Protein AF-A0A315V5B8-F1 (afdb_monomer_lite)

InterPro domains:
  IPR016720 Phosphatidate cytidylyltransferase, eukaryota [PTHR13773] (21-231)

Organism: Gambusia affinis (NCBI:txid33528)

Secondary structure (DSSP, 8-state):
--------------------------------------------------PPPPP--S-HHHHHHHTTS-HHHHHHHHHHHHHHHHHHHHHHHHHTHHHHHHHHHHHHHHHHHHHHHHHHHHHTTTS--HHHHHHHHHHHHHHHHHHHHHHHHHHHHHHHTTSHHHHHHHHTHHHHHHHHHHHHHHHHHHTPPTTTHHHHHHHHHHHHHHHHHHHHHHHHHHHHHHHHT--

Foldseek 3Di:
DDDDDDDDDDDDDDDDDDDDDDYDDDDDDDDDDDDDDDDDDDDDDDDDPDDDDPPPPQPVVLVVVCVPDDPVVSVVVSVVVVVVVVVVVVVVQVVVPLVSVLVVLVVVLVVVLVVVVVVLCVVVVVDPLVCLVVLLVLVLCLVLLLLVLQVCCVVPVVVQCVDVVSVVCNVCVVVVSVVSVVVSVVVLVVSQDPPCNVVSVVSVVVSVVVSCVSSVVSSVVSVCVVVVSPD

pLDDT: mean 70.83, std 23.0, range [25.12, 94.75]

Sequence (231 aa):
MTELRHRGAKDGEPPLEQQPSEDKGSDSELKADKDGVSDNESKVDSGVPEVPVPPDDTPEVLNKALSGLSSRWKNWWVRGILTLAMISFFFFIIYLGPMVLMMIVLCVQIKCFHEIITIGYNVYHSYDLPWFRTLSWYFLLCVNYFFYGETVTDYFFTLVQREEPLRILSKYHRFISFALYLTGFCMFVLSLVKKHYRLQFYMFGWTHVTLLIVVTQSHLIIHNLFEGMIW

Radius of gyration: 34.78 Å; chains: 1; bounding box: 104×60×69 Å

Structure (mmCIF, N/CA/C/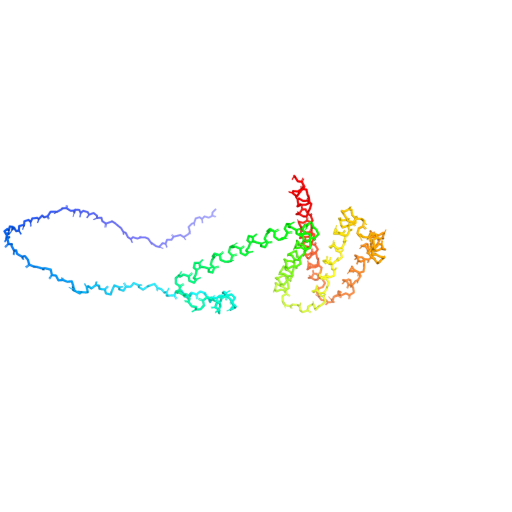O backbone):
data_AF-A0A315V5B8-F1
#
_entry.id   AF-A0A315V5B8-F1
#
loop_
_atom_site.group_PDB
_atom_site.id
_atom_site.type_symbol
_atom_site.label_atom_id
_atom_site.label_alt_id
_atom_site.label_comp_id
_atom_site.label_asym_id
_atom_site.label_entity_id
_atom_site.label_seq_id
_atom_site.pdbx_PDB_ins_code
_atom_site.Cartn_x
_atom_site.Cartn_y
_atom_site.Cartn_z
_atom_site.occupancy
_atom_site.B_iso_or_equiv
_atom_site.auth_seq_id
_atom_site.auth_comp_id
_atom_site.auth_asym_id
_atom_site.auth_atom_id
_atom_site.pdbx_PDB_model_num
ATOM 1 N N . MET A 1 1 ? -10.157 43.385 -44.656 1.00 37.25 1 MET A N 1
ATOM 2 C CA . MET A 1 1 ? -11.156 42.994 -45.672 1.00 37.25 1 MET A CA 1
ATOM 3 C C . MET A 1 1 ? -11.656 41.596 -45.346 1.00 37.25 1 MET A C 1
ATOM 5 O O . MET A 1 1 ? -10.827 40.815 -44.903 1.00 37.25 1 MET A O 1
ATOM 9 N N . THR A 1 2 ? -12.913 41.203 -45.546 1.00 36.97 2 THR A N 1
ATOM 10 C CA . THR A 1 2 ? -14.180 41.962 -45.624 1.00 36.97 2 THR A CA 1
ATOM 11 C C . THR A 1 2 ? -15.308 40.949 -45.381 1.00 36.97 2 THR A C 1
ATOM 13 O O . THR A 1 2 ? -15.332 39.933 -46.057 1.00 36.97 2 THR A O 1
ATOM 16 N N . GLU A 1 3 ? -16.168 41.239 -44.403 1.00 39.06 3 GLU A N 1
ATOM 17 C CA . GLU A 1 3 ? -17.614 40.951 -44.288 1.00 39.06 3 GLU A CA 1
ATOM 18 C C . GLU A 1 3 ? -18.331 39.798 -45.048 1.00 39.06 3 GLU A C 1
ATOM 20 O O . GLU A 1 3 ? -18.110 39.545 -46.226 1.00 39.06 3 GLU A O 1
ATOM 25 N N . LEU A 1 4 ? -19.365 39.268 -44.370 1.00 40.44 4 LEU A N 1
ATOM 26 C CA . LEU A 1 4 ? -20.551 38.554 -44.893 1.00 40.44 4 LEU A CA 1
ATOM 27 C C . LEU A 1 4 ? -20.404 37.196 -45.622 1.00 40.44 4 LEU A C 1
ATOM 29 O O . LEU A 1 4 ? -20.028 37.119 -46.788 1.00 40.44 4 LEU A O 1
ATOM 33 N N . ARG A 1 5 ? -21.062 36.169 -45.052 1.00 42.28 5 ARG A N 1
ATOM 34 C CA . ARG A 1 5 ? -22.399 35.755 -45.552 1.00 42.28 5 ARG A CA 1
ATOM 35 C C . ARG A 1 5 ? -23.206 34.971 -44.508 1.00 42.28 5 ARG A C 1
ATOM 37 O O . ARG A 1 5 ? -22.968 33.794 -44.266 1.00 42.28 5 ARG A O 1
ATOM 44 N N . HIS A 1 6 ? -24.239 35.609 -43.968 1.00 40.25 6 HIS A N 1
ATOM 45 C CA . HIS A 1 6 ? -25.245 35.012 -43.084 1.00 40.25 6 HIS A CA 1
ATOM 46 C C . HIS A 1 6 ? -26.628 35.233 -43.720 1.00 40.25 6 HIS A C 1
ATOM 48 O O . HIS A 1 6 ? -26.844 36.319 -44.258 1.00 40.25 6 HIS A O 1
ATOM 54 N N . ARG A 1 7 ? -27.545 34.247 -43.693 1.00 39.25 7 ARG A N 1
ATOM 55 C CA . ARG A 1 7 ? -29.018 34.442 -43.622 1.00 39.25 7 ARG A CA 1
ATOM 56 C C . ARG A 1 7 ? -29.810 33.131 -43.699 1.00 39.25 7 ARG A C 1
ATOM 58 O O . ARG A 1 7 ? -29.498 32.274 -44.517 1.00 39.25 7 ARG A O 1
ATOM 65 N N . GLY A 1 8 ? -30.917 33.101 -42.952 1.00 30.42 8 GLY A N 1
ATOM 66 C CA . GLY A 1 8 ? -32.081 32.235 -43.178 1.00 30.42 8 GLY A CA 1
ATOM 67 C C . GLY A 1 8 ? -32.443 31.349 -41.978 1.00 30.42 8 GLY A C 1
ATOM 68 O O . GLY A 1 8 ? -31.642 30.503 -41.611 1.00 30.42 8 GLY A O 1
ATOM 69 N N . ALA A 1 9 ? -33.612 31.473 -41.341 1.00 32.53 9 ALA A N 1
ATOM 70 C CA . ALA A 1 9 ? -34.567 32.592 -41.279 1.00 32.53 9 ALA A CA 1
ATOM 71 C C . ALA A 1 9 ? -35.375 32.491 -39.960 1.00 32.53 9 ALA A C 1
ATOM 73 O O . ALA A 1 9 ? -35.503 31.402 -39.407 1.00 32.53 9 ALA A O 1
ATOM 74 N N . LYS A 1 10 ? -35.935 33.607 -39.480 1.00 32.22 10 LYS A N 1
ATOM 75 C CA . LYS A 1 10 ? -37.029 33.656 -38.490 1.00 32.22 10 LYS A CA 1
ATOM 76 C C . LYS A 1 10 ? -38.257 34.257 -39.173 1.00 32.22 10 LYS A C 1
ATOM 78 O O . LYS A 1 10 ? -38.043 35.145 -39.984 1.00 32.22 10 LYS A O 1
ATOM 83 N N . ASP A 1 11 ? -39.449 33.823 -38.761 1.00 32.69 11 ASP A N 1
ATOM 84 C CA . ASP A 1 11 ? -40.755 34.522 -38.710 1.00 32.69 11 ASP A CA 1
ATOM 85 C C . ASP A 1 11 ? -41.725 33.556 -37.968 1.00 32.69 11 ASP A C 1
ATOM 87 O O . ASP A 1 11 ? -41.568 32.346 -38.123 1.00 32.69 11 ASP A O 1
ATOM 91 N N . GLY A 1 12 ? -42.692 33.937 -37.118 1.00 29.28 12 GLY A N 1
ATOM 92 C CA . GLY A 1 12 ? -43.101 35.241 -36.567 1.00 29.28 12 GLY A CA 1
ATOM 93 C C . GLY A 1 12 ? -44.070 35.067 -35.361 1.00 29.28 12 GLY A C 1
ATOM 94 O O . GLY A 1 12 ? -44.350 33.941 -34.960 1.00 29.28 12 GLY A O 1
ATOM 95 N N . GLU A 1 13 ? -44.570 36.168 -34.784 1.00 32.00 13 GLU A N 1
ATOM 96 C CA . GLU A 1 13 ? -45.437 36.277 -33.575 1.00 32.00 13 GLU A CA 1
ATOM 97 C C . GLU A 1 13 ? -46.277 37.587 -33.663 1.00 32.00 13 GLU A C 1
ATOM 99 O O . GLU A 1 13 ? -45.952 38.397 -34.540 1.00 32.00 13 GLU A O 1
ATOM 104 N N . PRO A 1 14 ? -47.245 37.918 -32.760 1.00 52.28 14 PRO A N 1
ATOM 105 C CA . PRO A 1 14 ? -47.913 37.144 -31.690 1.00 52.28 14 PRO A CA 1
ATOM 106 C C . PRO A 1 14 ? -49.450 37.002 -32.002 1.00 52.28 14 PRO A C 1
ATOM 108 O O . PRO A 1 14 ? -49.703 36.283 -32.967 1.00 52.28 14 PRO A O 1
ATOM 111 N N . PRO A 1 15 ? -50.491 37.688 -31.432 1.00 47.44 15 PRO A N 1
ATOM 112 C CA . PRO A 1 15 ? -50.800 38.146 -30.053 1.00 47.44 15 PRO A CA 1
ATOM 113 C C . PRO A 1 15 ? -52.265 37.965 -29.508 1.00 47.44 15 PRO A C 1
ATOM 115 O O . PRO A 1 15 ? -53.233 38.027 -30.253 1.00 47.44 15 PRO A O 1
ATOM 118 N N . LEU A 1 16 ? -52.378 37.958 -28.163 1.00 29.08 16 LEU A N 1
ATOM 119 C CA . LEU A 1 16 ? -53.399 38.603 -27.281 1.00 29.08 16 LEU A CA 1
ATOM 120 C C . LEU A 1 16 ? -54.901 38.174 -27.146 1.00 29.08 16 LEU A C 1
ATOM 122 O O . LEU A 1 16 ? -55.576 37.784 -28.086 1.00 29.08 16 LEU A O 1
ATOM 126 N N . GLU A 1 17 ? -55.385 38.441 -25.911 1.00 26.20 17 GLU A N 1
ATOM 127 C CA . GLU A 1 17 ? -56.746 38.805 -25.419 1.00 26.20 17 GLU A CA 1
ATOM 128 C C . GLU A 1 17 ? -57.777 37.808 -24.790 1.00 26.20 17 GLU A C 1
ATOM 130 O O . GLU A 1 17 ? -58.197 36.818 -25.373 1.00 26.20 17 GLU A O 1
ATOM 135 N N . GLN A 1 18 ? -58.229 38.219 -23.582 1.00 25.73 18 GLN A N 1
ATOM 136 C CA . GLN A 1 18 ? -59.558 38.129 -22.918 1.00 25.73 18 GLN A CA 1
ATOM 137 C C . GLN A 1 18 ? -60.178 36.810 -22.355 1.00 25.73 18 GLN A C 1
ATOM 139 O O . GLN A 1 18 ? -60.674 35.940 -23.061 1.00 25.73 18 GLN A O 1
ATOM 144 N N . GLN A 1 19 ? -60.305 36.787 -21.013 1.00 27.78 19 GLN A N 1
ATOM 145 C CA . GLN A 1 19 ? -61.499 36.356 -20.233 1.00 27.78 19 GLN A CA 1
ATOM 146 C C . GLN A 1 19 ? -62.561 37.503 -20.232 1.00 27.78 19 GLN A C 1
ATOM 148 O O . GLN A 1 19 ? -62.149 38.600 -20.625 1.00 27.78 19 GLN A O 1
ATOM 153 N N . PRO A 1 20 ? -63.838 37.379 -19.748 1.00 37.66 20 PRO A N 1
ATOM 154 C CA . PRO A 1 20 ? -64.384 36.441 -18.732 1.00 37.66 20 PRO A CA 1
ATOM 155 C C . PRO A 1 20 ? -65.862 35.965 -18.943 1.00 37.66 20 PRO A C 1
ATOM 157 O O . PRO A 1 20 ? -66.430 36.174 -20.008 1.00 37.66 20 PRO A O 1
ATOM 160 N N . SER A 1 21 ? -66.505 35.444 -17.869 1.00 28.39 21 SER A N 1
ATOM 161 C CA . SER A 1 21 ? -67.974 35.485 -17.562 1.00 28.39 21 SER A CA 1
ATOM 162 C C . SER A 1 21 ? -68.953 34.670 -18.460 1.00 28.39 21 SER A C 1
ATOM 164 O O . SER A 1 21 ? -68.641 34.404 -19.610 1.00 28.39 21 SER A O 1
ATOM 166 N N . GLU A 1 22 ? -70.147 34.204 -18.038 1.00 28.00 22 GLU A N 1
ATOM 167 C CA . GLU A 1 22 ? -70.843 34.149 -16.725 1.00 28.00 22 GLU A CA 1
ATOM 168 C C . GLU A 1 22 ? -72.021 33.117 -16.731 1.00 28.00 22 GLU A C 1
ATOM 170 O O . GLU A 1 22 ? -72.413 32.628 -17.786 1.00 28.00 22 GLU A O 1
ATOM 175 N N . ASP A 1 23 ? -72.631 32.907 -15.551 1.00 25.38 23 ASP A N 1
ATOM 176 C CA . ASP A 1 23 ? -74.094 32.815 -15.288 1.00 25.38 23 ASP A CA 1
ATOM 177 C C . ASP A 1 23 ? -74.878 31.503 -14.949 1.00 25.38 23 ASP A C 1
ATOM 179 O O . ASP A 1 23 ? -74.989 30.566 -15.731 1.00 25.38 23 ASP A O 1
ATOM 183 N N . LYS A 1 24 ? -75.549 31.593 -13.778 1.00 26.67 24 LYS A N 1
ATOM 184 C CA . LYS A 1 24 ? -76.870 31.086 -13.292 1.00 26.67 24 LYS A CA 1
ATOM 185 C C . LYS A 1 24 ? -77.331 29.603 -13.280 1.00 26.67 24 LYS A C 1
ATOM 187 O O . LYS A 1 24 ? -77.754 29.053 -14.289 1.00 26.67 24 LYS A O 1
ATOM 192 N N . GLY A 1 25 ? -77.614 29.150 -12.043 1.00 25.12 25 GLY A N 1
ATOM 193 C CA . GLY A 1 25 ? -78.969 28.746 -11.583 1.00 25.12 25 GLY A CA 1
ATOM 194 C C . GLY A 1 25 ? -79.344 27.246 -11.605 1.00 25.12 25 GLY A C 1
ATOM 195 O O . GLY A 1 25 ? -78.834 26.496 -12.425 1.00 25.12 25 GLY A O 1
ATOM 196 N N . SER A 1 26 ? -80.265 26.746 -10.760 1.00 27.48 26 SER A N 1
ATOM 197 C CA . SER A 1 26 ? -80.823 27.307 -9.507 1.00 27.48 26 SER A CA 1
ATOM 198 C C . SER A 1 26 ? -81.587 26.241 -8.682 1.00 27.48 26 SER A C 1
ATOM 200 O O . SER A 1 26 ? -82.334 25.462 -9.260 1.00 27.48 26 SER A O 1
ATOM 202 N N . ASP A 1 27 ? -81.446 26.302 -7.350 1.00 26.78 27 ASP A N 1
ATOM 203 C CA . ASP A 1 27 ? -82.421 25.959 -6.283 1.00 26.78 27 ASP A CA 1
ATOM 204 C C . ASP A 1 27 ? -83.009 24.534 -6.033 1.00 26.78 27 ASP A C 1
ATOM 206 O O . ASP A 1 27 ? -83.075 23.653 -6.882 1.00 26.78 27 ASP A O 1
ATOM 210 N N . SER A 1 28 ? -83.498 24.394 -4.785 1.00 27.39 28 SER A N 1
ATOM 211 C CA . SER A 1 28 ? -84.503 23.456 -4.227 1.00 27.39 28 SER A CA 1
ATOM 212 C C . SER A 1 28 ? -84.193 21.968 -3.924 1.00 27.39 28 SER A C 1
ATOM 214 O O . SER A 1 28 ? -84.590 21.050 -4.628 1.00 27.39 28 SER A O 1
ATOM 216 N N . GLU A 1 29 ? -83.687 21.773 -2.696 1.00 26.89 29 GLU A N 1
ATOM 217 C CA . GLU A 1 29 ? -84.399 21.111 -1.570 1.00 26.89 29 GLU A CA 1
ATOM 218 C C . GLU A 1 29 ? -84.635 19.574 -1.449 1.00 26.89 29 GLU A C 1
ATOM 220 O O . GLU A 1 29 ? -85.387 18.946 -2.182 1.00 26.89 29 GLU A O 1
ATOM 225 N N . LEU A 1 30 ? -84.191 19.080 -0.275 1.00 26.12 30 LEU A N 1
ATOM 226 C CA . LEU A 1 30 ? -84.856 18.135 0.655 1.00 26.12 30 LEU A CA 1
ATOM 227 C C . LEU A 1 30 ? -84.931 16.605 0.378 1.00 26.12 30 LEU A C 1
ATOM 229 O O . LEU A 1 30 ? -85.864 16.109 -0.243 1.00 26.12 30 LEU A O 1
ATOM 233 N N . LYS A 1 31 ? -84.124 15.889 1.192 1.00 27.61 31 LYS A N 1
ATOM 234 C CA . LYS A 1 31 ? -84.478 14.806 2.162 1.00 27.61 31 LYS A CA 1
ATOM 235 C C . LYS A 1 31 ? -84.052 13.341 1.915 1.00 27.61 31 LYS A C 1
ATOM 237 O O . LYS A 1 31 ? -84.262 12.772 0.857 1.00 27.61 31 LYS A O 1
ATOM 242 N N . ALA A 1 32 ? -83.693 12.749 3.068 1.00 26.44 32 ALA A N 1
ATOM 243 C CA . ALA A 1 32 ? -83.712 11.337 3.488 1.00 26.44 32 ALA A CA 1
ATOM 244 C C . ALA A 1 32 ? -82.520 10.420 3.125 1.00 26.44 32 ALA A C 1
ATOM 246 O O . ALA A 1 32 ? -82.235 10.192 1.959 1.00 26.44 32 ALA A O 1
ATOM 247 N N . ASP A 1 33 ? -81.895 9.883 4.191 1.00 27.81 33 ASP A N 1
ATOM 248 C CA . ASP A 1 33 ? -81.381 8.510 4.405 1.00 27.81 33 ASP A CA 1
ATOM 249 C C . ASP A 1 33 ? -81.124 7.598 3.177 1.00 27.81 33 ASP A C 1
ATOM 251 O O . ASP A 1 33 ? -81.999 7.410 2.338 1.00 27.81 33 ASP A O 1
ATOM 255 N N . LYS A 1 34 ? -80.024 6.828 3.101 1.00 29.53 34 LYS A N 1
ATOM 256 C CA . LYS A 1 34 ? -79.438 6.002 4.183 1.00 29.53 34 LYS A CA 1
ATOM 257 C C . LYS A 1 34 ? -78.039 5.449 3.829 1.00 29.53 34 LYS A C 1
ATOM 259 O O . LYS A 1 34 ? -77.616 5.545 2.683 1.00 29.53 34 LYS A O 1
ATOM 264 N N . ASP A 1 35 ? -77.356 4.821 4.790 1.00 29.94 35 ASP A N 1
ATOM 265 C CA . ASP A 1 35 ? -76.007 4.240 4.653 1.00 29.94 35 ASP A CA 1
ATOM 266 C C . ASP A 1 35 ? -75.855 3.111 3.608 1.00 29.94 35 ASP A C 1
ATOM 268 O O . ASP A 1 35 ? -76.708 2.228 3.491 1.00 29.94 35 ASP A O 1
ATOM 272 N N . GLY A 1 36 ? -74.686 3.061 2.953 1.00 27.92 36 GLY A N 1
ATOM 273 C CA . GLY A 1 36 ? -74.207 1.923 2.153 1.00 27.92 36 GLY A CA 1
ATOM 274 C C . GLY A 1 36 ? -72.881 2.223 1.434 1.00 27.92 36 GLY A C 1
ATOM 275 O O . GLY A 1 36 ? -72.780 3.231 0.745 1.00 27.92 36 GLY A O 1
ATOM 276 N N . VAL A 1 37 ? -71.854 1.373 1.591 1.00 40.25 37 VAL A N 1
ATOM 277 C CA . VAL A 1 37 ? -70.504 1.578 1.009 1.00 40.25 37 VAL A CA 1
ATOM 278 C C . VAL A 1 37 ? -70.209 0.556 -0.097 1.00 40.25 37 VAL A C 1
ATOM 280 O O . VAL A 1 37 ? -70.039 -0.625 0.196 1.00 40.25 37 VAL A O 1
ATOM 283 N N . SER A 1 38 ? -70.141 1.029 -1.345 1.00 29.52 38 SER A N 1
ATOM 284 C CA . SER A 1 38 ? -69.682 0.382 -2.603 1.00 29.52 38 SER A CA 1
ATOM 285 C C . SER A 1 38 ? -69.860 1.425 -3.732 1.00 29.52 38 SER A C 1
ATOM 287 O O . SER A 1 38 ? -70.745 2.267 -3.601 1.00 29.52 38 SER A O 1
ATOM 289 N N . ASP A 1 39 ? -69.126 1.495 -4.847 1.00 30.67 39 ASP A N 1
ATOM 290 C CA . ASP A 1 39 ? -67.940 0.783 -5.361 1.00 30.67 39 ASP A CA 1
ATOM 291 C C . ASP A 1 39 ? -67.246 1.678 -6.420 1.00 30.67 39 ASP A C 1
ATOM 293 O O . ASP A 1 39 ? -67.927 2.467 -7.073 1.00 30.67 39 ASP A O 1
ATOM 297 N N . ASN A 1 40 ? -65.946 1.458 -6.689 1.00 30.09 40 ASN A N 1
ATOM 298 C CA . ASN A 1 40 ? -65.174 2.059 -7.806 1.00 30.09 40 ASN A CA 1
ATOM 299 C C . ASN A 1 40 ? -65.129 3.618 -7.805 1.00 30.09 40 ASN A C 1
ATOM 301 O O . ASN A 1 40 ? -65.643 4.257 -6.896 1.00 30.09 40 ASN A O 1
ATOM 305 N N . GLU A 1 41 ? -64.456 4.346 -8.705 1.00 30.31 41 GLU A N 1
ATOM 306 C CA . GLU A 1 41 ? -63.519 4.041 -9.810 1.00 30.31 41 GLU A CA 1
ATOM 307 C C . GLU A 1 41 ? -62.137 4.700 -9.486 1.00 30.31 41 GLU A C 1
ATOM 309 O O . GLU A 1 41 ? -61.926 5.147 -8.364 1.00 30.31 41 GLU A O 1
ATOM 314 N N . SER A 1 42 ? -61.097 4.813 -10.324 1.00 29.62 42 SER A N 1
ATOM 315 C CA . SER A 1 42 ? -60.882 4.500 -11.744 1.00 29.62 42 SER A CA 1
ATOM 316 C C . SER A 1 42 ? -59.404 4.152 -11.999 1.00 29.62 42 SER A C 1
ATOM 318 O O . SER A 1 42 ? -58.502 4.572 -11.271 1.00 29.62 42 SER A O 1
ATOM 320 N N . LYS A 1 43 ? -59.135 3.385 -13.062 1.00 41.31 43 LYS A N 1
ATOM 321 C CA . LYS A 1 43 ? -57.776 3.056 -13.517 1.00 41.31 43 LYS A CA 1
ATOM 322 C C . LYS A 1 43 ? -57.225 4.201 -14.376 1.00 41.31 43 LYS A C 1
ATOM 324 O O . LYS A 1 43 ? -57.411 4.193 -15.591 1.00 41.31 43 LYS A O 1
ATOM 329 N N . VAL A 1 44 ? -56.543 5.167 -13.761 1.00 34.19 44 VAL A N 1
ATOM 330 C CA . VAL A 1 44 ? -55.835 6.229 -14.496 1.00 34.19 44 VAL A CA 1
ATOM 331 C C . VAL A 1 44 ? -54.508 5.689 -15.030 1.00 34.19 44 VAL A C 1
ATOM 333 O O . VAL A 1 44 ? -53.646 5.262 -14.264 1.00 34.19 44 VAL A O 1
ATOM 336 N N . ASP A 1 45 ? -54.363 5.694 -16.354 1.00 38.28 45 ASP A N 1
ATOM 337 C CA . ASP A 1 45 ? -53.113 5.364 -17.038 1.00 38.28 45 ASP A CA 1
ATOM 338 C C . ASP A 1 45 ? -52.080 6.491 -16.863 1.00 38.28 45 ASP A C 1
ATOM 340 O O . ASP A 1 45 ? -52.420 7.674 -16.805 1.00 38.28 45 ASP A O 1
ATOM 344 N N . SER A 1 46 ? -50.806 6.129 -16.745 1.00 37.19 46 SER A N 1
ATOM 345 C CA . SER A 1 46 ? -49.681 7.057 -16.592 1.00 37.19 46 SER A CA 1
ATOM 346 C C . SER A 1 46 ? -48.391 6.334 -16.963 1.00 37.19 46 SER A C 1
ATOM 348 O O . SER A 1 46 ? -47.691 5.792 -16.108 1.00 37.19 46 SER A O 1
ATOM 350 N N . GLY A 1 47 ? -48.102 6.309 -18.266 1.00 38.62 47 GLY A N 1
ATOM 351 C CA . GLY A 1 47 ? -46.964 5.609 -18.859 1.00 38.62 47 GLY A CA 1
ATOM 352 C C . GLY A 1 47 ? -45.601 6.161 -18.435 1.00 38.62 47 GLY A C 1
ATOM 353 O O . GLY A 1 47 ? -44.968 6.911 -19.174 1.00 38.62 47 GLY A O 1
ATOM 354 N N . VAL A 1 48 ? -45.124 5.735 -17.267 1.00 40.28 48 VAL A N 1
ATOM 355 C CA . VAL A 1 48 ? -43.718 5.817 -16.859 1.00 40.28 48 VAL A CA 1
ATOM 356 C C . VAL A 1 48 ? -43.082 4.449 -17.127 1.00 40.28 48 VAL A C 1
ATOM 358 O O . VAL A 1 48 ? -43.621 3.450 -16.650 1.00 40.28 48 VAL A O 1
ATOM 361 N N . PRO A 1 49 ? -41.960 4.355 -17.867 1.00 38.09 49 PRO A N 1
ATOM 362 C CA . PRO A 1 49 ? -41.262 3.086 -18.051 1.00 38.09 49 PRO A CA 1
ATOM 363 C C . PRO A 1 49 ? -40.874 2.474 -16.702 1.00 38.09 49 PRO A C 1
ATOM 365 O O . PRO A 1 49 ? -40.229 3.132 -15.883 1.00 38.09 49 PRO A O 1
ATOM 3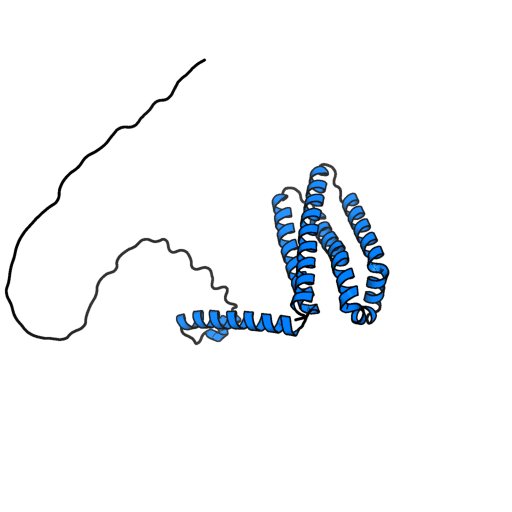68 N N . GLU A 1 50 ? -41.259 1.218 -16.478 1.00 40.06 50 GLU A N 1
ATOM 369 C CA . GLU A 1 50 ? -40.940 0.486 -15.253 1.00 40.06 50 GLU A CA 1
ATOM 370 C C . GLU A 1 50 ? -39.427 0.239 -15.190 1.00 40.06 50 GLU A C 1
ATOM 372 O O . GLU A 1 50 ? -38.898 -0.686 -15.807 1.00 40.06 50 GLU A O 1
ATOM 377 N N . VAL A 1 51 ? -38.712 1.115 -14.477 1.00 40.22 51 VAL A N 1
ATOM 378 C CA . VAL A 1 51 ? -37.284 0.945 -14.191 1.00 40.22 51 VAL A CA 1
ATOM 379 C C . VAL A 1 51 ? -37.137 -0.339 -13.374 1.00 40.22 51 VAL A C 1
ATOM 381 O O . VAL A 1 51 ? -37.682 -0.388 -12.267 1.00 40.22 51 VAL A O 1
ATOM 384 N N . PRO A 1 52 ? -36.417 -1.366 -13.867 1.00 41.22 52 PRO A N 1
ATOM 385 C CA . PRO A 1 52 ? -36.284 -2.618 -13.140 1.00 41.22 52 PRO A CA 1
ATOM 386 C C . PRO A 1 52 ? -35.687 -2.362 -11.760 1.00 41.22 52 PRO A C 1
ATOM 388 O O . PRO A 1 52 ? -34.601 -1.787 -11.640 1.00 41.22 52 PRO A O 1
ATOM 391 N N . VAL A 1 53 ? -36.401 -2.786 -10.716 1.00 48.94 53 VAL A N 1
ATOM 392 C CA . VAL A 1 53 ? -35.871 -2.769 -9.351 1.00 48.94 53 VAL A CA 1
ATOM 393 C C . VAL A 1 53 ? -34.584 -3.604 -9.364 1.00 48.94 53 VAL A C 1
ATOM 395 O O . VAL A 1 53 ? -34.634 -4.750 -9.824 1.00 48.94 53 VAL A O 1
ATOM 398 N N . PRO A 1 54 ? -33.430 -3.062 -8.925 1.00 46.59 54 PRO A N 1
ATOM 399 C CA . PRO A 1 54 ? -32.186 -3.821 -8.927 1.00 46.59 54 PRO A CA 1
ATOM 400 C C . PRO A 1 54 ? -32.352 -5.091 -8.078 1.00 46.59 54 PRO A C 1
ATOM 402 O O . PRO A 1 54 ? -33.097 -5.058 -7.091 1.00 46.59 54 PRO A O 1
ATOM 405 N N . PRO A 1 55 ? -31.704 -6.209 -8.456 1.00 48.28 55 PRO A N 1
ATOM 406 C CA . PRO A 1 55 ? -31.865 -7.476 -7.755 1.00 48.28 55 PRO A CA 1
ATOM 407 C C . PRO A 1 55 ? -31.555 -7.327 -6.261 1.00 48.28 55 PRO A C 1
ATOM 409 O O . PRO A 1 55 ? -30.665 -6.575 -5.864 1.00 48.28 55 PRO A O 1
ATOM 412 N N . ASP A 1 56 ? -32.330 -8.031 -5.433 1.00 48.78 56 ASP A N 1
ATOM 413 C CA . ASP A 1 56 ? -32.257 -7.975 -3.970 1.00 48.78 56 ASP A CA 1
ATOM 414 C C . ASP A 1 56 ? -30.990 -8.700 -3.473 1.00 48.78 56 ASP A C 1
ATOM 416 O O . ASP A 1 56 ? -31.070 -9.811 -2.956 1.00 48.78 56 ASP A O 1
ATOM 420 N N . ASP A 1 57 ? -29.821 -8.057 -3.622 1.00 57.09 57 ASP A N 1
ATOM 421 C CA . ASP A 1 57 ? -28.493 -8.480 -3.128 1.00 57.09 57 ASP A CA 1
ATOM 422 C C . ASP A 1 57 ? -28.405 -8.518 -1.578 1.00 57.09 57 ASP A C 1
ATOM 424 O O . ASP A 1 57 ? -27.340 -8.376 -0.967 1.00 57.09 57 ASP A O 1
ATOM 428 N N . THR A 1 58 ? -29.532 -8.725 -0.890 1.00 58.91 58 THR A N 1
ATOM 429 C CA . THR A 1 58 ? -29.528 -9.095 0.522 1.00 58.91 58 THR A CA 1
ATOM 430 C C . THR A 1 58 ? -29.024 -10.535 0.670 1.00 58.91 58 THR A C 1
ATOM 432 O O . THR A 1 58 ? -29.532 -11.448 0.014 1.00 58.91 58 THR A O 1
ATOM 435 N N . PRO A 1 59 ? -28.029 -10.790 1.541 1.00 64.12 59 PRO A N 1
ATOM 436 C CA . PRO A 1 59 ? -27.387 -12.098 1.618 1.00 64.12 59 PRO A CA 1
ATOM 437 C C . PRO A 1 59 ? -28.411 -13.188 1.960 1.00 64.12 59 PRO A C 1
ATOM 439 O O . PRO A 1 59 ? -29.178 -13.047 2.914 1.00 64.12 59 PRO A O 1
ATOM 442 N N . GLU A 1 60 ? -28.422 -14.288 1.200 1.00 62.28 60 GLU A N 1
ATOM 443 C CA . GLU A 1 60 ? -29.492 -15.304 1.226 1.00 62.28 60 GLU A CA 1
ATOM 444 C C . GLU A 1 60 ? -29.786 -15.876 2.622 1.00 62.28 60 GLU A C 1
ATOM 446 O O . GLU A 1 60 ? -30.928 -16.203 2.946 1.00 62.28 60 GLU A O 1
ATOM 451 N N . VAL A 1 61 ? -28.769 -15.948 3.486 1.00 60.28 61 VAL A N 1
ATOM 452 C CA . VAL A 1 61 ? -28.899 -16.345 4.898 1.00 60.28 61 VAL A CA 1
ATOM 453 C C . VAL A 1 61 ? -29.876 -15.456 5.680 1.00 60.28 61 VAL A 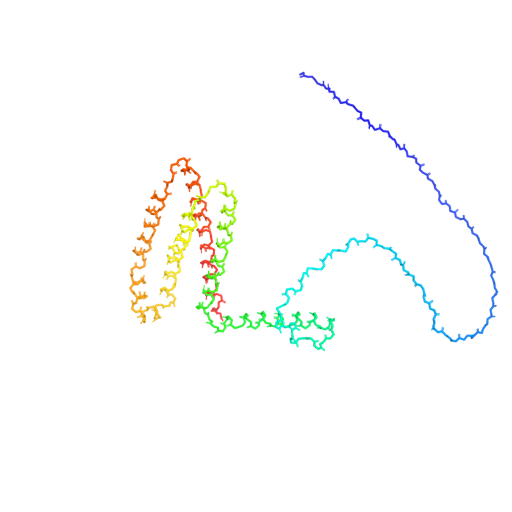C 1
ATOM 455 O O . VAL A 1 61 ? -30.637 -15.957 6.507 1.00 60.28 61 VAL A O 1
ATOM 458 N N . LEU A 1 62 ? -29.910 -14.157 5.376 1.00 60.84 62 LEU A N 1
ATOM 459 C CA . LEU A 1 62 ? -30.808 -13.173 5.974 1.00 60.84 62 LEU A CA 1
ATOM 460 C C . LEU A 1 62 ? -32.229 -13.322 5.411 1.00 60.84 62 LEU A C 1
ATOM 462 O O . LEU A 1 62 ? -33.200 -13.308 6.166 1.00 60.84 62 LEU A O 1
ATOM 466 N N . ASN A 1 63 ? -32.347 -13.561 4.100 1.00 63.75 63 ASN A N 1
ATOM 467 C CA . ASN A 1 63 ? -33.617 -13.867 3.435 1.00 63.75 63 ASN A CA 1
ATOM 468 C C . ASN A 1 63 ? -34.280 -15.130 4.002 1.00 63.75 63 ASN A C 1
ATOM 470 O O . ASN A 1 63 ? -35.474 -15.129 4.304 1.00 63.75 63 ASN A O 1
ATOM 474 N N . LYS A 1 64 ? -33.496 -16.191 4.214 1.00 64.50 64 LYS A N 1
ATOM 475 C CA . LYS A 1 64 ? -33.966 -17.453 4.796 1.00 64.50 64 LYS A CA 1
ATOM 476 C C . LYS A 1 64 ? -34.430 -17.279 6.246 1.00 64.50 64 LYS A C 1
ATOM 478 O O . LYS A 1 64 ? -35.465 -17.835 6.610 1.00 64.50 64 LYS A O 1
ATOM 483 N N . ALA A 1 65 ? -33.725 -16.468 7.040 1.00 63.16 65 ALA A N 1
ATOM 484 C CA . ALA A 1 65 ? -34.088 -16.161 8.425 1.00 63.16 65 ALA A CA 1
ATOM 485 C C . ALA A 1 65 ? -35.338 -15.264 8.565 1.00 63.16 65 ALA A C 1
ATOM 487 O O . ALA A 1 65 ? -36.108 -15.443 9.505 1.00 63.16 65 ALA A O 1
ATOM 488 N N . LEU A 1 66 ? -35.569 -14.320 7.642 1.00 61.06 66 LEU A N 1
ATOM 489 C CA . LEU A 1 66 ? -36.714 -13.390 7.682 1.00 61.06 66 LEU A CA 1
ATOM 490 C C . LEU A 1 66 ? -37.956 -13.875 6.907 1.00 61.06 66 LEU A C 1
ATOM 492 O O . LEU A 1 66 ? -38.960 -13.165 6.870 1.00 61.06 66 LEU A O 1
ATOM 496 N N . SER A 1 67 ? -37.921 -15.073 6.320 1.00 61.41 67 SER A N 1
ATOM 497 C CA . SER A 1 67 ? -38.977 -15.623 5.445 1.00 61.41 67 SER A CA 1
ATOM 498 C C . SER A 1 67 ? -40.382 -15.734 6.068 1.00 61.41 67 SER A C 1
ATOM 500 O O . SER A 1 67 ? -41.358 -15.867 5.335 1.00 61.41 67 SER A O 1
ATOM 502 N N . GLY A 1 68 ? -40.507 -15.636 7.397 1.00 64.25 68 GLY A N 1
ATOM 503 C CA . GLY A 1 68 ? -41.789 -15.593 8.111 1.00 64.25 68 GLY A CA 1
ATOM 504 C C . GLY A 1 68 ? -42.394 -14.195 8.326 1.00 64.25 68 GLY A C 1
ATOM 505 O O . GLY A 1 68 ? -43.482 -14.105 8.890 1.00 64.25 68 GLY A O 1
ATOM 506 N N . LEU A 1 69 ? -41.723 -13.103 7.931 1.00 61.34 69 LEU A N 1
ATOM 507 C CA . LEU A 1 69 ? -42.225 -11.731 8.111 1.00 61.34 69 LEU A CA 1
ATOM 508 C C . LEU A 1 69 ? -42.797 -11.131 6.818 1.00 61.34 69 LEU A C 1
ATOM 510 O O . LEU A 1 69 ? -42.307 -11.363 5.715 1.00 61.34 69 LEU A O 1
ATOM 514 N N . SER A 1 70 ? -43.807 -10.268 6.977 1.00 66.62 70 SER A N 1
ATOM 515 C CA . SER A 1 70 ? -44.389 -9.472 5.888 1.00 66.62 70 SER A CA 1
ATOM 516 C C . SER A 1 70 ? -43.325 -8.668 5.131 1.00 66.62 70 SER A C 1
ATOM 518 O O . SER A 1 70 ? -42.490 -8.008 5.749 1.00 66.62 70 SER A O 1
ATOM 520 N N . SER A 1 71 ? -43.408 -8.649 3.796 1.00 64.31 71 SER A N 1
ATOM 521 C CA . SER A 1 71 ? -42.466 -7.969 2.885 1.00 64.31 71 SER A CA 1
ATOM 522 C C . SER A 1 71 ? -42.118 -6.522 3.294 1.00 64.31 71 SER A C 1
ATOM 524 O O . SER A 1 71 ? -40.953 -6.124 3.269 1.00 64.31 71 SER A O 1
ATOM 526 N N . ARG A 1 72 ? -43.092 -5.737 3.783 1.00 69.00 72 ARG A N 1
ATOM 527 C CA . ARG A 1 72 ? -42.832 -4.357 4.245 1.00 69.00 72 ARG A CA 1
ATOM 528 C C . ARG A 1 72 ? -42.008 -4.296 5.540 1.00 69.00 72 ARG A C 1
ATOM 530 O O . ARG A 1 72 ? -41.174 -3.406 5.682 1.00 69.00 72 ARG A O 1
ATOM 537 N N . TRP A 1 73 ? -42.193 -5.254 6.448 1.00 74.75 73 TRP A N 1
ATOM 538 C CA . TRP A 1 73 ? -41.364 -5.400 7.651 1.00 74.75 73 TRP A CA 1
ATOM 539 C C . TRP A 1 73 ? -39.992 -6.000 7.335 1.00 74.75 73 TRP A C 1
ATOM 541 O O . TRP A 1 73 ? -39.006 -5.570 7.929 1.00 74.75 73 TRP A O 1
ATOM 551 N N . LYS A 1 74 ? -39.908 -6.925 6.365 1.00 76.50 74 LYS A N 1
ATOM 552 C CA . LYS A 1 74 ? -38.649 -7.515 5.881 1.00 76.50 74 LYS A CA 1
ATOM 553 C C . LYS A 1 74 ? -37.645 -6.418 5.517 1.00 76.50 74 LYS A C 1
ATOM 555 O O . LYS A 1 74 ? -36.553 -6.400 6.070 1.00 76.50 74 LYS A O 1
ATOM 560 N N . ASN A 1 75 ? -38.030 -5.454 4.678 1.00 81.88 75 ASN A N 1
ATOM 561 C CA . ASN A 1 75 ? -37.121 -4.389 4.231 1.00 81.88 75 ASN A CA 1
ATOM 562 C C . ASN A 1 75 ? -36.704 -3.431 5.362 1.00 81.88 75 ASN A C 1
ATOM 564 O O . ASN A 1 75 ? -35.559 -2.976 5.395 1.00 81.88 75 ASN A O 1
ATOM 568 N N . TRP A 1 76 ? -37.602 -3.139 6.311 1.00 85.62 76 TRP A N 1
ATOM 569 C CA . TRP A 1 76 ? -37.266 -2.323 7.484 1.00 85.62 76 TRP A CA 1
ATOM 570 C C . TRP A 1 76 ? -36.289 -3.054 8.413 1.00 85.62 76 TRP A C 1
ATOM 572 O O . TRP A 1 76 ? -35.309 -2.464 8.868 1.00 85.62 76 TRP A O 1
ATOM 582 N N . TRP A 1 77 ? -36.495 -4.357 8.633 1.00 85.69 77 TRP A N 1
ATOM 583 C CA . TRP A 1 77 ? -35.629 -5.156 9.495 1.00 85.69 77 TRP A CA 1
ATOM 584 C C . TRP A 1 77 ? -34.282 -5.484 8.838 1.00 85.69 77 TRP A C 1
ATOM 586 O O . TRP A 1 77 ? -33.260 -5.387 9.504 1.00 85.69 77 TRP A O 1
ATOM 596 N N . VAL A 1 78 ? -34.235 -5.729 7.522 1.00 86.75 78 VAL A N 1
ATOM 597 C CA . VAL A 1 78 ? -32.988 -5.770 6.731 1.00 86.75 78 VAL A CA 1
ATOM 598 C C . VAL A 1 78 ? -32.186 -4.480 6.921 1.00 86.75 78 VAL A C 1
ATOM 600 O O . VAL A 1 78 ? -30.991 -4.533 7.201 1.00 86.75 78 VAL A O 1
ATOM 603 N N . ARG A 1 79 ? -32.832 -3.309 6.827 1.00 88.06 79 ARG A N 1
ATOM 604 C CA . ARG A 1 79 ? -32.153 -2.027 7.057 1.00 88.06 79 ARG A CA 1
ATOM 605 C C . ARG A 1 79 ? -31.636 -1.914 8.496 1.00 88.06 79 ARG A C 1
ATOM 607 O O . ARG A 1 79 ? -30.493 -1.513 8.677 1.00 88.06 79 ARG A O 1
ATOM 614 N N . GLY A 1 80 ? -32.440 -2.296 9.490 1.00 91.38 80 GLY A N 1
ATOM 615 C CA . GLY A 1 80 ? -32.066 -2.245 10.908 1.00 91.38 80 GLY A CA 1
ATOM 616 C C . GLY A 1 80 ? -30.937 -3.206 11.300 1.00 91.38 80 GLY A C 1
ATOM 617 O O . GLY A 1 80 ? -30.030 -2.814 12.030 1.00 91.38 80 GLY A O 1
ATOM 618 N N . ILE A 1 81 ? -30.946 -4.445 10.801 1.00 90.19 81 ILE A N 1
ATOM 619 C CA . ILE A 1 81 ? -29.898 -5.428 11.108 1.00 90.19 81 ILE A CA 1
ATOM 620 C C . ILE A 1 81 ? -28.588 -5.101 10.381 1.00 90.19 81 ILE A C 1
ATOM 622 O O . ILE A 1 81 ? -27.523 -5.299 10.957 1.00 90.19 81 ILE A O 1
ATOM 626 N N . LEU A 1 82 ? -28.638 -4.528 9.169 1.00 90.25 82 LEU A N 1
ATOM 627 C CA . LEU A 1 82 ? -27.438 -4.069 8.461 1.00 90.25 82 LEU A CA 1
ATOM 628 C C . LEU A 1 82 ? -26.813 -2.827 9.115 1.00 90.25 82 LEU A C 1
ATOM 630 O O . LEU A 1 82 ? -25.595 -2.797 9.284 1.00 90.25 82 LEU A O 1
ATOM 634 N N . THR A 1 83 ? -27.598 -1.831 9.546 1.00 91.50 83 THR A N 1
ATOM 635 C CA . THR A 1 83 ? -27.035 -0.680 10.279 1.00 91.50 83 THR A CA 1
ATOM 636 C C . THR A 1 83 ? -26.481 -1.095 11.641 1.00 91.50 83 THR A C 1
ATOM 638 O O . THR A 1 83 ? -25.383 -0.670 11.999 1.00 91.50 83 THR A O 1
ATOM 641 N N . LEU A 1 84 ? -27.170 -1.985 12.367 1.00 93.06 84 LEU A N 1
ATOM 642 C CA . LEU A 1 84 ? -26.662 -2.564 13.613 1.00 93.06 84 LEU A CA 1
ATOM 643 C C . LEU A 1 84 ? -25.371 -3.368 13.386 1.00 93.06 84 LEU A C 1
ATOM 645 O O . LEU A 1 84 ? -24.439 -3.245 14.178 1.00 93.06 84 LEU A O 1
ATOM 649 N N . ALA A 1 85 ? -25.278 -4.137 12.297 1.00 93.31 85 ALA A N 1
ATOM 650 C CA . ALA A 1 85 ? -24.071 -4.878 11.939 1.00 93.31 85 ALA A CA 1
ATOM 651 C C . ALA A 1 85 ? -22.894 -3.947 11.610 1.00 93.31 85 ALA A C 1
ATOM 653 O O . ALA A 1 85 ? -21.792 -4.186 12.097 1.00 93.31 85 ALA A O 1
ATOM 654 N N . MET A 1 86 ? -23.108 -2.857 10.860 1.00 91.56 86 MET A N 1
ATOM 655 C CA . MET A 1 86 ? -22.054 -1.865 10.592 1.00 91.56 86 MET A CA 1
ATOM 656 C C . MET A 1 86 ? -21.571 -1.169 11.873 1.00 91.56 86 MET A C 1
ATOM 658 O O . MET A 1 86 ? -20.368 -0.996 12.057 1.00 91.56 86 MET A O 1
ATOM 662 N N . ILE A 1 87 ? -22.486 -0.822 12.784 1.00 93.19 87 ILE A N 1
ATOM 663 C CA . ILE A 1 87 ? -22.155 -0.220 14.086 1.00 93.19 87 ILE A CA 1
ATOM 664 C C . ILE A 1 87 ? -21.395 -1.217 14.977 1.00 93.19 87 ILE A C 1
ATOM 666 O O . ILE A 1 87 ? -20.367 -0.873 15.558 1.00 93.19 87 ILE A O 1
ATOM 670 N N . SER A 1 88 ? -21.851 -2.470 15.047 1.00 92.38 88 SER A N 1
ATOM 671 C CA . SER A 1 88 ? -21.179 -3.537 15.799 1.00 92.38 88 SER A CA 1
ATOM 672 C C . SER A 1 88 ? -19.779 -3.830 15.248 1.00 92.38 88 SER A C 1
ATOM 674 O O . SER A 1 88 ? -18.833 -3.951 16.023 1.00 92.38 88 SER A O 1
ATOM 676 N N . PHE A 1 89 ? -19.624 -3.861 13.921 1.00 90.88 89 PHE A N 1
ATOM 677 C CA . PHE A 1 89 ? -18.340 -4.033 13.241 1.00 90.88 89 PHE A CA 1
ATOM 678 C C . PHE A 1 89 ? -17.372 -2.877 13.528 1.00 90.88 89 PHE A C 1
ATOM 680 O O . PHE A 1 89 ? -16.202 -3.123 13.805 1.00 90.88 89 PHE A O 1
ATOM 687 N N . PHE A 1 90 ? -17.852 -1.629 13.549 1.00 88.69 90 PHE A N 1
ATOM 688 C CA . PHE A 1 90 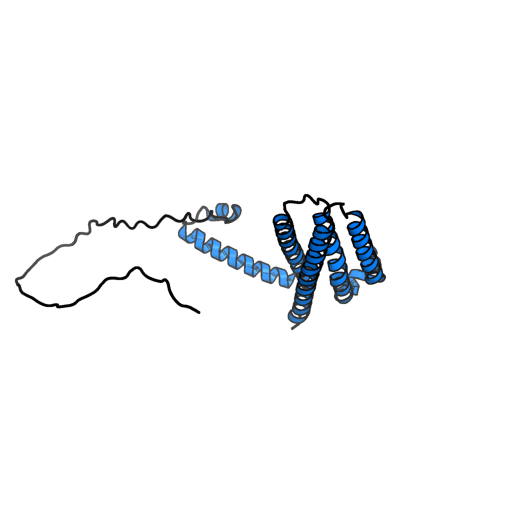? -17.045 -0.462 13.919 1.00 88.69 90 PHE A CA 1
ATOM 689 C C . PHE A 1 90 ? -16.507 -0.556 15.358 1.00 88.69 90 PHE A C 1
ATOM 691 O O . PHE A 1 90 ? -15.301 -0.427 15.573 1.00 88.69 90 PHE A O 1
ATOM 698 N N . PHE A 1 91 ? -17.364 -0.867 16.338 1.00 88.75 91 PHE A N 1
ATOM 699 C CA . PHE A 1 91 ? -16.921 -1.066 17.724 1.00 88.75 91 PHE A CA 1
ATOM 700 C C . PHE A 1 91 ? -15.994 -2.280 17.887 1.00 88.75 91 PHE A C 1
ATOM 702 O O . PHE A 1 91 ? -15.030 -2.208 18.646 1.00 88.75 91 PHE A O 1
ATOM 709 N N . PHE A 1 92 ? -16.237 -3.371 17.154 1.00 90.00 92 PHE A N 1
ATOM 710 C CA . PHE A 1 92 ? -15.357 -4.542 17.130 1.00 90.00 92 PHE A CA 1
ATOM 711 C C . PHE A 1 92 ? -13.953 -4.186 16.619 1.00 90.00 92 PHE A C 1
ATOM 713 O O . PHE A 1 92 ? -12.963 -4.544 17.251 1.00 90.00 92 PHE A O 1
ATOM 720 N N . ILE A 1 93 ? -13.855 -3.426 15.524 1.00 88.00 93 ILE A N 1
ATOM 721 C CA . ILE A 1 93 ? -12.573 -2.966 14.976 1.00 88.00 93 ILE A CA 1
ATOM 722 C C . ILE A 1 93 ? -11.792 -2.131 16.001 1.00 88.00 93 ILE A C 1
ATOM 724 O O . ILE A 1 93 ? -10.604 -2.379 16.197 1.00 88.00 93 ILE A O 1
ATOM 728 N N . ILE A 1 94 ? -12.451 -1.184 16.679 1.00 86.62 94 ILE A N 1
ATOM 729 C CA . ILE A 1 94 ? -11.814 -0.360 17.721 1.00 86.62 94 ILE A CA 1
ATOM 730 C C . ILE A 1 94 ? -11.361 -1.230 18.903 1.00 86.62 94 ILE A C 1
ATOM 732 O O . ILE A 1 94 ? -10.245 -1.064 19.389 1.00 86.62 94 ILE A O 1
ATOM 736 N N . TYR A 1 95 ? -12.178 -2.198 19.329 1.00 87.00 95 TYR A N 1
ATOM 737 C CA . TYR A 1 95 ? -11.842 -3.116 20.423 1.00 87.00 95 TYR A CA 1
ATOM 738 C C . TYR A 1 95 ? -10.624 -4.008 20.119 1.00 87.00 95 TYR A C 1
ATOM 740 O O . TYR A 1 95 ? -9.847 -4.312 21.023 1.00 87.00 95 TYR A O 1
ATOM 748 N N . LEU A 1 96 ? -10.412 -4.395 18.855 1.00 86.25 96 LEU A N 1
ATOM 749 C CA . LEU A 1 96 ? -9.221 -5.144 18.426 1.00 86.25 96 LEU A CA 1
ATOM 750 C C . LEU A 1 96 ? -7.959 -4.261 18.291 1.00 86.25 96 LEU A C 1
ATOM 752 O O . LEU A 1 96 ? -6.853 -4.785 18.129 1.00 86.25 96 LEU A O 1
ATOM 756 N N . GLY A 1 97 ? -8.102 -2.939 18.411 1.00 86.06 97 GLY A N 1
ATOM 757 C CA . GLY A 1 97 ? -7.002 -2.000 18.604 1.00 86.06 97 GLY A CA 1
ATOM 758 C C . GLY A 1 97 ? -6.139 -1.704 17.364 1.00 86.06 97 GLY A C 1
ATOM 759 O O . GLY A 1 97 ? -6.427 -2.149 16.246 1.00 86.06 97 GLY A O 1
ATOM 760 N N . PRO A 1 98 ? -5.046 -0.934 17.548 1.00 82.50 98 PRO A N 1
ATOM 761 C CA . PRO A 1 98 ? -4.275 -0.338 16.455 1.00 82.50 98 PRO A CA 1
ATOM 762 C C . PRO A 1 98 ? -3.757 -1.314 15.395 1.00 82.50 98 PRO A C 1
ATOM 764 O O . PRO A 1 98 ? -3.787 -0.990 14.210 1.00 82.50 98 PRO A O 1
ATOM 767 N N . MET A 1 99 ? -3.311 -2.514 15.788 1.00 83.12 99 MET A N 1
ATOM 768 C CA . MET A 1 99 ? -2.782 -3.511 14.844 1.00 83.12 99 MET A CA 1
ATOM 769 C C . MET A 1 99 ? -3.817 -3.918 13.791 1.00 83.12 99 MET A C 1
ATOM 771 O O . MET A 1 99 ? -3.492 -4.046 12.612 1.00 83.12 99 MET A O 1
ATOM 775 N N . VAL A 1 100 ? -5.075 -4.101 14.198 1.00 88.38 100 VAL A N 1
ATOM 776 C CA . VAL A 1 100 ? -6.139 -4.523 13.280 1.00 88.38 100 VAL A CA 1
ATOM 777 C C . VAL A 1 100 ? -6.597 -3.363 12.406 1.00 88.38 100 VAL A C 1
ATOM 779 O O . VAL A 1 100 ? -6.830 -3.568 11.218 1.00 88.38 100 VAL A O 1
ATOM 782 N N . LEU A 1 101 ? -6.613 -2.136 12.926 1.00 88.75 101 LEU A N 1
ATOM 783 C CA . LEU A 1 101 ? -6.862 -0.944 12.114 1.00 88.75 101 LEU A CA 1
ATOM 784 C C . LEU A 1 101 ? -5.771 -0.706 11.059 1.00 88.75 101 LEU A C 1
ATOM 786 O O . LEU A 1 101 ? -6.104 -0.456 9.901 1.00 88.75 101 LEU A O 1
ATOM 790 N N . MET A 1 102 ? -4.491 -0.887 11.404 1.00 88.50 102 MET A N 1
ATOM 791 C CA . MET A 1 102 ? -3.391 -0.828 10.433 1.00 88.50 102 MET A CA 1
ATOM 792 C C . MET A 1 102 ? -3.561 -1.877 9.321 1.00 88.50 102 MET A C 1
ATOM 794 O O . MET A 1 102 ? -3.442 -1.559 8.137 1.00 88.50 102 MET A O 1
ATOM 798 N N . MET A 1 103 ? -3.909 -3.116 9.688 1.00 89.44 103 MET A N 1
ATOM 799 C CA . MET A 1 103 ? -4.146 -4.207 8.735 1.00 89.44 103 MET A CA 1
ATOM 800 C C . MET A 1 103 ? -5.413 -4.000 7.887 1.00 89.44 103 MET A C 1
ATOM 802 O O . MET A 1 103 ? -5.448 -4.414 6.730 1.00 89.44 103 MET A O 1
ATOM 806 N N . ILE A 1 104 ? -6.445 -3.329 8.408 1.00 92.31 104 ILE A N 1
ATOM 807 C CA . ILE A 1 104 ? -7.642 -2.960 7.636 1.00 92.31 104 ILE A CA 1
ATOM 808 C C . ILE A 1 104 ? -7.312 -1.874 6.610 1.00 92.31 104 ILE A C 1
ATOM 810 O O . ILE A 1 104 ? -7.680 -2.031 5.445 1.00 92.31 104 ILE A O 1
ATOM 814 N N . VAL A 1 105 ? -6.578 -0.821 6.994 1.00 92.56 105 VAL A N 1
ATOM 815 C CA . VAL A 1 105 ? -6.121 0.209 6.044 1.00 92.56 105 VAL A CA 1
ATOM 816 C C . VAL A 1 105 ? -5.246 -0.421 4.957 1.00 92.56 105 VAL A C 1
ATOM 818 O O . VAL A 1 105 ? -5.482 -0.162 3.778 1.00 92.56 105 VAL A O 1
ATOM 821 N N . LEU A 1 106 ? -4.335 -1.331 5.319 1.00 92.06 106 LEU A N 1
ATOM 822 C CA . LEU A 1 106 ? -3.531 -2.113 4.374 1.00 92.06 106 LEU A CA 1
ATOM 823 C C . LEU A 1 106 ? -4.397 -2.932 3.396 1.00 92.06 106 LEU A C 1
ATOM 825 O O . LEU A 1 106 ? -4.182 -2.892 2.185 1.00 92.06 106 LEU A O 1
ATOM 829 N N . CYS A 1 107 ? -5.411 -3.649 3.887 1.00 93.38 107 CYS A N 1
ATOM 830 C CA . CYS A 1 107 ? -6.327 -4.421 3.042 1.00 93.38 107 CYS A CA 1
ATOM 831 C C . CYS A 1 107 ? -7.136 -3.533 2.079 1.00 93.38 107 CYS A C 1
ATOM 833 O O . CYS A 1 107 ? -7.289 -3.877 0.903 1.00 93.38 107 CYS A O 1
ATOM 835 N N . VAL A 1 108 ? -7.630 -2.382 2.548 1.00 94.00 108 VAL A N 1
ATOM 836 C CA . VAL A 1 108 ? -8.353 -1.401 1.719 1.00 94.00 108 VAL A CA 1
ATOM 837 C C . VAL A 1 108 ? -7.420 -0.781 0.674 1.00 94.00 108 VAL A C 1
ATOM 839 O O . VAL A 1 108 ? -7.792 -0.689 -0.495 1.00 94.00 108 VAL A O 1
ATOM 842 N N . GLN A 1 109 ? -6.188 -0.439 1.057 1.00 94.75 109 GLN A N 1
ATOM 843 C CA . GLN A 1 109 ? -5.140 0.059 0.165 1.00 94.75 109 GLN A CA 1
ATOM 844 C C . GLN A 1 109 ? -4.825 -0.944 -0.956 1.00 94.75 109 GLN A C 1
ATOM 846 O O . GLN A 1 109 ? -4.781 -0.565 -2.127 1.00 94.75 109 GLN A O 1
ATOM 851 N N . ILE A 1 110 ? -4.654 -2.228 -0.621 1.00 93.19 110 ILE A N 1
ATOM 852 C CA . ILE A 1 110 ? -4.384 -3.297 -1.594 1.00 93.19 110 ILE A CA 1
ATOM 853 C C . ILE A 1 110 ? -5.549 -3.456 -2.580 1.00 93.19 110 ILE A C 1
ATOM 855 O O . ILE A 1 110 ? -5.316 -3.577 -3.783 1.00 93.19 110 ILE A O 1
ATOM 859 N N . LYS A 1 111 ? -6.805 -3.409 -2.109 1.00 94.44 111 LYS A N 1
ATOM 860 C CA . LYS A 1 111 ? -7.979 -3.445 -2.998 1.00 94.44 111 LYS A CA 1
ATOM 861 C C . LYS A 1 111 ? -8.067 -2.204 -3.890 1.00 94.44 111 LYS A C 1
ATOM 863 O O . LYS A 1 111 ? -8.264 -2.349 -5.089 1.00 94.44 111 LYS A O 1
ATOM 868 N N . CYS A 1 112 ? -7.845 -1.011 -3.342 1.00 93.94 112 CYS A N 1
ATOM 869 C CA . CYS A 1 112 ? -7.804 0.234 -4.112 1.00 93.94 112 CYS A CA 1
ATOM 870 C C . CYS A 1 112 ? -6.750 0.168 -5.234 1.00 93.94 112 CYS A C 1
ATOM 872 O O . CYS A 1 112 ? -7.052 0.439 -6.396 1.00 93.94 112 CYS A O 1
ATOM 874 N N . PHE A 1 113 ? -5.534 -0.290 -4.920 1.00 92.12 113 PHE A N 1
ATOM 875 C CA . PHE A 1 113 ? -4.478 -0.469 -5.916 1.00 92.12 113 PHE A CA 1
ATOM 876 C C . PHE A 1 113 ? -4.812 -1.548 -6.958 1.00 92.12 113 PHE A C 1
ATOM 878 O O . PHE A 1 113 ? -4.510 -1.354 -8.133 1.00 92.12 113 PHE A O 1
ATOM 885 N N . HIS A 1 114 ? -5.466 -2.651 -6.571 1.00 91.19 114 HIS A N 1
ATOM 886 C CA . HIS A 1 114 ? -5.935 -3.666 -7.520 1.00 91.19 114 HIS A CA 1
ATOM 887 C C . HIS A 1 114 ? -6.892 -3.077 -8.565 1.00 91.19 114 HIS A C 1
ATOM 889 O O . HIS A 1 114 ? -6.689 -3.299 -9.760 1.00 91.19 114 HIS A O 1
ATOM 895 N N . GLU A 1 115 ? -7.883 -2.289 -8.140 1.00 92.94 115 GLU A N 1
ATOM 896 C CA . GLU A 1 115 ? -8.810 -1.632 -9.068 1.00 92.94 115 GLU A CA 1
ATOM 897 C C . GLU A 1 115 ? -8.080 -0.634 -9.971 1.00 92.94 115 GLU A C 1
ATOM 899 O O . GLU A 1 115 ? -8.255 -0.665 -11.189 1.00 92.94 115 GLU A O 1
ATOM 904 N N . ILE A 1 116 ? -7.183 0.192 -9.419 1.00 90.88 116 ILE A N 1
ATOM 905 C CA . ILE A 1 116 ? -6.425 1.169 -10.215 1.00 90.88 116 ILE A CA 1
ATOM 906 C C . ILE A 1 116 ? -5.524 0.471 -11.249 1.00 90.88 116 ILE A C 1
ATOM 908 O O . ILE A 1 116 ? -5.521 0.865 -12.414 1.00 90.88 116 ILE A O 1
ATOM 912 N N . ILE A 1 117 ? -4.801 -0.594 -10.880 1.00 87.75 117 ILE A N 1
ATOM 913 C CA . ILE A 1 117 ? -3.988 -1.381 -11.825 1.00 87.75 117 ILE A CA 1
ATOM 914 C C . ILE A 1 117 ? -4.858 -2.084 -12.873 1.00 87.75 117 ILE A C 1
ATOM 916 O O . ILE A 1 117 ? -4.455 -2.165 -14.032 1.00 87.75 117 ILE A O 1
ATOM 920 N N . THR A 1 118 ? -6.053 -2.549 -12.505 1.00 87.25 118 THR A N 1
ATOM 921 C CA . THR A 1 118 ? -6.999 -3.181 -13.439 1.00 87.25 118 THR A CA 1
ATOM 922 C C . THR A 1 118 ? -7.543 -2.169 -14.451 1.00 87.25 118 THR A C 1
ATOM 924 O O . THR A 1 118 ? -7.543 -2.446 -15.650 1.00 87.25 118 THR A O 1
ATOM 927 N N . ILE A 1 119 ? -7.904 -0.960 -14.005 1.00 88.75 119 ILE A N 1
ATOM 928 C CA . ILE A 1 119 ? -8.289 0.161 -14.876 1.00 88.75 119 ILE A CA 1
ATOM 929 C C . ILE A 1 119 ? -7.123 0.545 -15.796 1.00 88.75 119 ILE A C 1
ATOM 931 O O . ILE A 1 119 ? -7.311 0.645 -17.006 1.00 88.75 119 ILE A O 1
ATOM 935 N N . GLY A 1 120 ? -5.909 0.695 -15.254 1.00 85.88 120 GLY A N 1
ATOM 936 C CA . GLY A 1 120 ? -4.708 0.998 -16.036 1.00 85.88 120 GLY A CA 1
ATOM 937 C C . GLY A 1 120 ? -4.424 -0.057 -17.109 1.00 85.88 120 GLY A C 1
ATOM 938 O O . GLY A 1 120 ? -4.211 0.284 -18.269 1.00 85.88 120 GLY A O 1
ATOM 939 N N . TYR A 1 121 ? -4.501 -1.344 -16.759 1.00 81.50 121 TYR A N 1
ATOM 940 C CA . TYR A 1 121 ? -4.366 -2.445 -17.716 1.00 81.50 121 TYR A CA 1
ATOM 941 C C . TYR A 1 121 ? -5.439 -2.393 -18.811 1.00 81.50 121 TYR A C 1
ATOM 943 O O . TYR A 1 121 ? -5.119 -2.555 -19.985 1.00 81.50 121 TYR A O 1
ATOM 951 N N . ASN A 1 122 ? -6.695 -2.107 -18.453 1.00 82.94 122 ASN A N 1
ATOM 952 C CA . ASN A 1 122 ? -7.796 -2.004 -19.410 1.00 82.94 122 ASN A CA 1
ATOM 953 C C . ASN A 1 122 ? -7.652 -0.796 -20.361 1.00 82.94 122 ASN A C 1
ATOM 955 O O . ASN A 1 122 ? -7.981 -0.893 -21.540 1.00 82.94 122 ASN A O 1
ATOM 959 N N . VAL A 1 123 ? -7.087 0.324 -19.895 1.00 81.31 123 VAL A N 1
ATOM 960 C CA . VAL A 1 123 ? -6.743 1.480 -20.750 1.00 81.31 123 VAL A CA 1
ATOM 961 C C . VAL A 1 123 ? -5.623 1.144 -21.748 1.00 81.31 123 VAL A C 1
ATOM 963 O O . VAL A 1 123 ? -5.595 1.696 -22.848 1.00 81.31 123 VAL A O 1
ATOM 966 N N . TYR A 1 124 ? -4.732 0.202 -21.417 1.00 70.69 124 TYR A N 1
ATOM 967 C CA . TYR A 1 124 ? -3.645 -0.259 -22.294 1.00 70.69 124 TYR A CA 1
ATOM 968 C C . TYR A 1 124 ? -3.855 -1.668 -22.874 1.00 70.69 124 TYR A C 1
ATOM 970 O O . TYR A 1 124 ? -2.893 -2.300 -23.315 1.00 70.69 124 TYR A O 1
ATOM 978 N N . HIS A 1 125 ? -5.110 -2.130 -22.938 1.00 64.62 125 HIS A N 1
ATOM 979 C CA . HIS A 1 125 ? -5.515 -3.492 -23.316 1.00 64.62 125 HIS A CA 1
ATOM 980 C C . HIS A 1 125 ? -4.957 -3.988 -24.666 1.00 64.62 125 HIS A C 1
ATOM 982 O O . HIS A 1 125 ? -4.839 -5.186 -24.888 1.00 64.62 125 HIS A O 1
ATOM 988 N N . SER A 1 126 ? -4.545 -3.084 -25.561 1.00 54.50 126 SER A N 1
ATOM 989 C CA . SER A 1 126 ? -3.919 -3.407 -26.853 1.00 54.50 126 SER A CA 1
ATOM 990 C C . SER A 1 126 ? -2.525 -4.058 -26.772 1.00 54.50 126 SER A C 1
ATOM 992 O O . SER A 1 126 ? -1.947 -4.347 -27.821 1.00 54.50 126 SER A O 1
ATOM 994 N N . TYR A 1 127 ? -1.950 -4.244 -25.576 1.00 59.31 127 TYR A N 1
ATOM 995 C CA . TYR A 1 127 ? -0.602 -4.792 -25.393 1.00 59.31 127 TYR A CA 1
ATOM 996 C C . TYR A 1 127 ? -0.538 -5.808 -24.245 1.00 59.31 127 TYR A C 1
ATOM 998 O O . TYR A 1 127 ? -0.331 -5.434 -23.089 1.00 59.31 127 TYR A O 1
ATOM 1006 N N . ASP A 1 128 ? -0.628 -7.099 -24.578 1.00 58.19 128 ASP A N 1
ATOM 1007 C CA . ASP A 1 128 ? -0.417 -8.211 -23.643 1.00 58.19 128 ASP A CA 1
ATOM 1008 C C . ASP A 1 128 ? 1.009 -8.204 -23.066 1.00 58.19 128 ASP A C 1
ATOM 1010 O O . ASP A 1 128 ? 1.960 -8.770 -23.611 1.00 58.19 128 ASP A O 1
ATOM 1014 N N . LEU A 1 129 ? 1.153 -7.538 -21.923 1.00 64.75 129 LEU A N 1
ATOM 1015 C CA . LEU A 1 129 ? 2.375 -7.423 -21.134 1.00 64.75 129 LEU A CA 1
ATOM 1016 C C . LEU A 1 129 ? 2.202 -8.239 -19.839 1.00 64.75 129 LEU A C 1
ATOM 1018 O O . LEU A 1 129 ? 2.004 -7.654 -18.771 1.00 64.75 129 LEU A O 1
ATOM 1022 N N . PRO A 1 130 ? 2.276 -9.587 -19.887 1.00 55.81 130 PRO A N 1
ATOM 1023 C CA . PRO A 1 130 ? 1.904 -10.454 -18.760 1.00 55.81 130 PRO A CA 1
ATOM 1024 C C . PRO A 1 130 ? 2.715 -10.182 -17.484 1.00 55.81 130 PRO A C 1
ATOM 1026 O O . PRO A 1 130 ? 2.220 -10.379 -16.375 1.00 55.81 130 PRO A O 1
ATOM 1029 N N . TRP A 1 131 ? 3.944 -9.679 -17.633 1.00 67.38 131 TRP A N 1
ATOM 1030 C CA . TRP A 1 131 ? 4.831 -9.326 -16.525 1.00 67.38 131 TRP A CA 1
ATOM 1031 C C . TRP A 1 131 ? 4.475 -8.006 -15.820 1.00 67.38 131 TRP A C 1
ATOM 1033 O O . TRP A 1 131 ? 4.824 -7.831 -14.655 1.00 67.38 131 TRP A O 1
ATOM 1043 N N . PHE A 1 132 ? 3.764 -7.081 -16.475 1.00 74.62 132 PHE A N 1
ATOM 1044 C CA . PHE A 1 132 ? 3.502 -5.738 -15.935 1.00 74.62 132 PHE A CA 1
ATOM 1045 C C . PHE A 1 132 ? 2.631 -5.760 -14.669 1.00 74.62 132 PHE A C 1
ATOM 1047 O O . PHE A 1 132 ? 2.889 -5.021 -13.714 1.00 74.62 132 PHE A O 1
ATOM 1054 N N . ARG A 1 133 ? 1.641 -6.661 -14.618 1.00 80.44 133 ARG A N 1
ATOM 1055 C CA . ARG A 1 133 ? 0.816 -6.886 -13.422 1.00 80.44 133 ARG A CA 1
ATOM 1056 C C . ARG A 1 133 ? 1.673 -7.377 -12.252 1.00 80.44 133 ARG A C 1
ATOM 1058 O O . ARG A 1 133 ? 1.625 -6.784 -11.179 1.00 80.44 133 ARG A O 1
ATOM 1065 N N . THR A 1 134 ? 2.488 -8.411 -12.467 1.00 85.44 134 THR A N 1
ATOM 1066 C CA . THR A 1 134 ? 3.395 -8.973 -11.449 1.00 85.44 134 THR A CA 1
ATOM 1067 C C . THR A 1 134 ? 4.396 -7.933 -10.948 1.00 85.44 134 THR A C 1
ATOM 1069 O O . THR A 1 134 ? 4.609 -7.817 -9.745 1.00 85.44 134 THR A O 1
ATOM 1072 N N . LEU A 1 135 ? 4.945 -7.120 -11.854 1.00 86.50 135 LEU A N 1
ATOM 1073 C CA . LEU A 1 135 ? 5.842 -6.015 -11.525 1.00 86.50 135 LEU A CA 1
ATOM 1074 C C . LEU A 1 135 ? 5.155 -4.962 -10.637 1.00 86.50 135 LEU A C 1
ATOM 1076 O O . LEU A 1 135 ? 5.726 -4.524 -9.644 1.00 86.50 135 LEU A O 1
ATOM 1080 N N . SER A 1 136 ? 3.914 -4.587 -10.959 1.00 89.19 136 SER A N 1
ATOM 1081 C CA . SER A 1 136 ? 3.141 -3.607 -10.182 1.00 89.19 136 SER A CA 1
ATOM 1082 C C . SER A 1 136 ? 2.836 -4.107 -8.765 1.00 89.19 136 SER A C 1
ATOM 1084 O O . SER A 1 136 ? 2.984 -3.359 -7.801 1.00 89.19 136 SER A O 1
ATOM 1086 N N . TRP A 1 137 ? 2.489 -5.392 -8.621 1.00 90.31 137 TRP A N 1
ATOM 1087 C CA . TRP A 1 137 ? 2.346 -6.049 -7.316 1.00 90.31 137 TRP A CA 1
ATOM 1088 C C . TRP A 1 137 ? 3.669 -6.121 -6.539 1.00 90.31 137 TRP A C 1
ATOM 1090 O O . TRP A 1 137 ? 3.676 -5.889 -5.330 1.00 90.31 137 TRP A O 1
ATOM 1100 N N . TYR A 1 138 ? 4.791 -6.387 -7.218 1.00 92.50 138 TYR A N 1
ATOM 1101 C CA . TYR A 1 138 ? 6.119 -6.400 -6.598 1.00 92.50 138 TYR A CA 1
ATOM 1102 C C . TYR A 1 138 ? 6.502 -5.024 -6.039 1.00 92.50 138 TYR A C 1
ATOM 1104 O O . TYR A 1 138 ? 6.920 -4.926 -4.886 1.00 92.50 138 TYR A O 1
ATOM 1112 N N . PHE A 1 139 ? 6.319 -3.950 -6.815 1.00 92.12 139 PHE A N 1
ATOM 1113 C CA . PHE A 1 139 ? 6.592 -2.598 -6.326 1.00 92.12 139 PHE A CA 1
ATOM 1114 C C . PHE A 1 139 ? 5.647 -2.190 -5.192 1.00 92.12 139 PHE A C 1
ATOM 1116 O O . PHE A 1 139 ? 6.108 -1.526 -4.263 1.00 92.12 139 PHE A O 1
ATOM 1123 N N . LEU A 1 140 ? 4.369 -2.613 -5.205 1.00 92.44 140 LEU A N 1
ATOM 1124 C CA . LEU A 1 140 ? 3.476 -2.362 -4.067 1.00 92.44 140 LEU A CA 1
ATOM 1125 C C . LEU A 1 140 ? 4.047 -3.008 -2.808 1.00 92.44 140 LEU A C 1
ATOM 1127 O O . LEU A 1 140 ? 4.181 -2.324 -1.800 1.00 92.44 140 LEU A O 1
ATOM 1131 N N . LEU A 1 141 ? 4.436 -4.285 -2.870 1.00 91.56 141 LEU A N 1
ATOM 1132 C CA . LEU A 1 141 ? 5.019 -4.986 -1.726 1.00 91.56 141 LEU A CA 1
ATOM 1133 C C . LEU A 1 141 ? 6.320 -4.315 -1.264 1.00 91.56 141 LEU A C 1
ATOM 1135 O O . LEU A 1 141 ? 6.503 -4.114 -0.068 1.00 91.56 141 LEU A O 1
ATOM 1139 N N . CYS A 1 142 ? 7.190 -3.912 -2.193 1.00 92.69 142 CYS A N 1
ATOM 1140 C CA . CYS A 1 142 ? 8.461 -3.252 -1.895 1.00 92.69 142 CYS A CA 1
ATOM 1141 C C . CYS A 1 142 ? 8.286 -1.920 -1.144 1.00 92.69 142 CYS A C 1
ATOM 1143 O O . CYS A 1 142 ? 8.957 -1.681 -0.140 1.00 92.69 142 CYS A O 1
ATOM 1145 N N . VAL A 1 143 ? 7.403 -1.038 -1.620 1.00 91.19 143 VAL A N 1
ATOM 1146 C CA . VAL A 1 143 ? 7.209 0.295 -1.020 1.00 91.19 143 VAL A CA 1
ATOM 1147 C C . VAL A 1 143 ? 6.304 0.220 0.210 1.00 91.19 143 VAL A C 1
ATOM 1149 O O . VAL A 1 143 ? 6.525 0.949 1.173 1.00 91.19 143 VAL A O 1
ATOM 1152 N N . ASN A 1 144 ? 5.338 -0.702 0.235 1.00 91.56 144 ASN A N 1
ATOM 1153 C CA . ASN A 1 144 ? 4.568 -0.990 1.440 1.00 91.56 144 ASN A CA 1
ATOM 1154 C C . ASN A 1 144 ? 5.487 -1.493 2.564 1.00 91.56 144 ASN A C 1
ATOM 1156 O O . ASN A 1 144 ? 5.465 -0.923 3.647 1.00 91.56 144 ASN A O 1
ATOM 1160 N N . TYR A 1 145 ? 6.374 -2.455 2.281 1.00 89.94 145 TYR A N 1
ATOM 1161 C CA . TYR A 1 145 ? 7.396 -2.917 3.225 1.00 89.94 145 TYR A CA 1
ATOM 1162 C C . TYR A 1 145 ? 8.313 -1.782 3.707 1.00 89.94 145 TYR A C 1
ATOM 1164 O O . TYR A 1 145 ? 8.634 -1.728 4.894 1.00 89.94 145 TYR A O 1
ATOM 1172 N N . PHE A 1 146 ? 8.690 -0.841 2.834 1.00 89.62 146 PHE A N 1
ATOM 1173 C CA . PHE A 1 146 ? 9.461 0.335 3.243 1.00 89.62 146 PHE A CA 1
ATOM 1174 C C . PHE A 1 146 ? 8.694 1.194 4.268 1.00 89.62 146 PHE A C 1
ATOM 1176 O O . PHE A 1 146 ? 9.141 1.303 5.407 1.00 89.62 146 PHE A O 1
ATOM 1183 N N . PHE A 1 147 ? 7.519 1.729 3.917 1.00 88.00 147 PHE A N 1
ATOM 1184 C CA . PHE A 1 147 ? 6.755 2.622 4.806 1.00 88.00 147 PHE A CA 1
ATOM 1185 C C . PHE A 1 147 ? 6.198 1.910 6.051 1.00 88.00 147 PHE A C 1
ATOM 1187 O O . PHE A 1 147 ? 6.394 2.373 7.171 1.00 88.00 147 PHE A O 1
ATOM 1194 N N . TYR A 1 148 ? 5.517 0.771 5.882 1.00 83.75 148 TYR A N 1
ATOM 1195 C CA . TYR A 1 148 ? 4.914 0.043 7.002 1.00 83.75 148 TYR A CA 1
ATOM 1196 C C . TYR A 1 148 ? 5.975 -0.648 7.867 1.00 83.75 148 TYR A C 1
ATOM 1198 O O . TYR A 1 148 ? 5.751 -0.809 9.059 1.00 83.75 148 TYR A O 1
ATOM 1206 N N . GLY A 1 149 ? 7.126 -1.052 7.317 1.00 83.06 149 GLY A N 1
ATOM 1207 C CA . GLY A 1 149 ? 8.175 -1.733 8.085 1.00 83.06 149 GLY A CA 1
ATOM 1208 C C . GLY A 1 149 ? 8.901 -0.829 9.085 1.00 83.06 149 GLY A C 1
ATOM 1209 O O . GLY A 1 149 ? 9.265 -1.302 10.163 1.00 83.06 149 GLY A O 1
ATOM 1210 N N . GLU A 1 150 ? 9.054 0.463 8.773 1.00 81.12 150 GLU A N 1
ATOM 1211 C CA . GLU A 1 150 ? 9.567 1.462 9.721 1.00 81.12 150 GLU A CA 1
ATOM 1212 C C . GLU A 1 150 ? 8.511 1.716 10.816 1.00 81.12 150 GLU A C 1
ATOM 1214 O O . GLU A 1 150 ? 8.761 1.434 11.987 1.00 81.12 150 GLU A O 1
ATOM 1219 N N . THR A 1 151 ? 7.265 2.034 10.437 1.00 81.19 151 THR A N 1
ATOM 1220 C CA . THR A 1 151 ? 6.143 2.225 11.381 1.00 81.19 151 THR A CA 1
ATOM 1221 C C . THR A 1 151 ? 5.880 1.008 12.292 1.00 81.19 151 THR A C 1
ATOM 1223 O O . THR A 1 151 ? 5.710 1.173 13.497 1.00 81.19 151 THR A O 1
ATOM 1226 N N . VAL A 1 152 ? 5.880 -0.230 11.781 1.00 79.19 152 VAL A N 1
ATOM 1227 C CA . VAL A 1 152 ? 5.713 -1.445 12.611 1.00 79.19 152 VAL A CA 1
ATOM 1228 C C . VAL A 1 152 ? 6.897 -1.645 13.561 1.00 79.19 152 VAL A C 1
ATOM 1230 O O . VAL A 1 152 ? 6.699 -2.099 14.689 1.00 79.19 152 VAL A O 1
ATOM 1233 N N . THR A 1 153 ? 8.118 -1.294 13.143 1.00 78.69 153 THR A N 1
ATOM 1234 C CA . THR A 1 153 ? 9.300 -1.365 14.015 1.00 78.69 153 THR A CA 1
ATOM 1235 C C . THR A 1 153 ? 9.183 -0.384 15.181 1.00 78.69 153 THR A C 1
ATOM 1237 O O . THR A 1 153 ? 9.441 -0.782 16.316 1.00 78.69 153 THR A O 1
ATOM 1240 N N . ASP A 1 154 ? 8.746 0.849 14.922 1.00 77.50 154 ASP A N 1
ATOM 1241 C CA . ASP A 1 154 ? 8.664 1.904 15.936 1.00 77.50 154 ASP A CA 1
ATOM 1242 C C . ASP A 1 154 ? 7.507 1.683 16.926 1.00 77.50 154 ASP A C 1
ATOM 1244 O O . ASP A 1 154 ? 7.723 1.676 18.139 1.00 77.50 154 ASP A O 1
ATOM 1248 N N . TYR A 1 155 ? 6.284 1.434 16.439 1.00 76.00 155 TYR A N 1
ATOM 1249 C CA . TYR A 1 155 ? 5.112 1.254 17.311 1.00 76.00 155 TYR A CA 1
ATOM 1250 C C . TYR A 1 155 ? 5.069 -0.120 18.008 1.00 76.00 155 TYR A C 1
ATOM 1252 O O . TYR A 1 155 ? 4.489 -0.237 19.089 1.00 76.00 155 TYR A O 1
ATOM 1260 N N . PHE A 1 156 ? 5.670 -1.169 17.426 1.00 74.81 156 PHE A N 1
ATOM 1261 C CA . PHE A 1 156 ? 5.550 -2.552 17.918 1.00 74.81 156 PHE A CA 1
ATOM 1262 C C . PHE A 1 156 ? 6.890 -3.260 18.157 1.00 74.81 156 PHE A C 1
ATOM 1264 O O . PHE A 1 156 ? 6.945 -4.492 18.161 1.00 74.81 156 PHE A O 1
ATOM 1271 N N . PHE A 1 157 ? 7.957 -2.508 18.449 1.00 72.69 157 PHE A N 1
ATOM 1272 C CA . PHE A 1 157 ? 9.306 -3.019 18.731 1.00 72.69 157 PHE A CA 1
ATOM 1273 C C . PHE A 1 157 ? 9.332 -4.290 19.606 1.00 72.69 157 PHE A C 1
ATOM 1275 O O . PHE A 1 157 ? 9.931 -5.297 19.232 1.00 72.69 157 PHE A O 1
ATOM 1282 N N . THR A 1 158 ? 8.629 -4.290 20.744 1.00 71.88 158 THR A N 1
ATOM 1283 C CA . THR A 1 158 ? 8.581 -5.419 21.698 1.00 71.88 158 THR A CA 1
ATOM 1284 C C . THR A 1 158 ? 7.933 -6.689 21.123 1.00 71.88 158 THR A C 1
ATOM 1286 O O . THR A 1 158 ? 8.291 -7.797 21.519 1.00 71.88 158 THR A O 1
ATOM 1289 N N . LEU A 1 159 ? 6.996 -6.544 20.181 1.00 69.19 159 LEU A N 1
ATOM 1290 C CA . LEU A 1 159 ? 6.374 -7.650 19.443 1.00 69.19 159 LEU A CA 1
ATOM 1291 C C . LEU A 1 159 ? 7.279 -8.126 18.296 1.00 69.19 159 LEU A C 1
ATOM 1293 O O . LEU A 1 159 ? 7.465 -9.324 18.114 1.00 69.19 159 LEU A O 1
ATOM 1297 N N . VAL A 1 160 ? 7.918 -7.199 17.580 1.00 68.44 160 VAL A N 1
ATOM 1298 C CA . VAL A 1 160 ? 8.862 -7.502 16.490 1.00 68.44 160 VAL A CA 1
ATOM 1299 C C . VAL A 1 160 ? 10.120 -8.223 16.999 1.00 68.44 160 VAL A C 1
ATOM 1301 O O . VAL A 1 160 ? 10.609 -9.137 16.340 1.00 68.44 160 VAL A O 1
ATOM 1304 N N . GLN A 1 161 ? 10.626 -7.879 18.189 1.00 66.44 161 GLN A N 1
ATOM 1305 C CA . GLN A 1 161 ? 11.773 -8.558 18.814 1.00 66.44 161 GLN A CA 1
ATOM 1306 C C . GLN A 1 161 ? 11.455 -9.969 19.351 1.00 66.44 161 GLN A C 1
ATOM 1308 O O . GLN A 1 161 ? 12.387 -10.686 19.712 1.00 66.44 161 GLN A O 1
ATOM 1313 N N . ARG A 1 162 ? 10.179 -10.379 19.427 1.00 71.56 162 ARG A N 1
ATOM 1314 C CA . ARG A 1 162 ? 9.772 -11.723 19.888 1.00 71.56 162 ARG A CA 1
ATOM 1315 C C . ARG A 1 162 ? 9.933 -12.798 18.810 1.00 71.56 162 ARG A C 1
ATOM 1317 O O . ARG A 1 162 ? 10.211 -13.942 19.151 1.00 71.56 162 ARG A O 1
ATOM 1324 N N . GLU A 1 163 ? 9.795 -12.423 17.541 1.00 72.69 163 GLU A N 1
ATOM 1325 C CA . GLU A 1 163 ? 9.848 -13.331 16.394 1.00 72.69 163 GLU A CA 1
ATOM 1326 C C . GLU A 1 163 ? 11.183 -13.182 15.651 1.00 72.69 163 GLU A C 1
ATOM 1328 O O . GLU A 1 163 ? 11.384 -12.219 14.913 1.00 72.69 163 GLU A O 1
ATOM 1333 N N . GLU A 1 164 ? 12.094 -14.151 15.793 1.00 71.44 164 GLU A N 1
ATOM 1334 C CA . GLU A 1 164 ? 13.419 -14.148 15.141 1.00 71.44 164 GLU A CA 1
ATOM 1335 C C . GLU A 1 164 ? 13.429 -13.748 13.642 1.00 71.44 164 GLU A C 1
ATOM 1337 O O . GLU A 1 164 ? 14.278 -12.930 13.268 1.00 71.44 164 GLU A O 1
ATOM 1342 N N . PRO A 1 165 ? 12.514 -14.216 12.759 1.00 71.88 165 PRO A N 1
ATOM 1343 C CA . PRO A 1 165 ? 12.504 -13.756 11.367 1.00 71.88 165 PRO A CA 1
ATOM 1344 C C . PRO A 1 165 ? 12.117 -12.274 11.226 1.00 71.88 165 PRO A C 1
ATOM 1346 O O . PRO A 1 165 ? 12.755 -11.556 10.454 1.00 71.88 165 PRO A O 1
ATOM 1349 N N . LEU A 1 166 ? 11.127 -11.782 11.985 1.00 71.56 166 LEU A N 1
ATOM 1350 C CA . LEU A 1 166 ? 10.729 -10.365 11.962 1.00 71.56 166 LEU A CA 1
ATOM 1351 C C . LEU A 1 166 ? 11.819 -9.471 12.563 1.00 71.56 166 LEU A C 1
ATOM 1353 O O . LEU A 1 166 ? 12.065 -8.372 12.074 1.00 71.56 166 LEU A O 1
ATOM 1357 N N . ARG A 1 167 ? 12.527 -9.971 13.574 1.00 74.38 167 ARG A N 1
ATOM 1358 C CA . ARG A 1 167 ? 13.654 -9.309 14.227 1.00 74.38 167 ARG A CA 1
ATOM 1359 C C . ARG A 1 167 ? 14.827 -9.068 13.274 1.00 74.38 167 ARG A C 1
ATOM 1361 O O . ARG A 1 167 ? 15.397 -7.978 13.286 1.00 74.38 167 ARG A O 1
ATOM 1368 N N . ILE A 1 168 ? 15.164 -10.036 12.416 1.00 77.25 168 ILE A N 1
ATOM 1369 C CA . ILE A 1 168 ? 16.161 -9.853 11.342 1.00 77.25 168 ILE A CA 1
ATOM 1370 C C . ILE A 1 168 ? 15.628 -8.883 10.275 1.00 77.25 168 ILE A C 1
ATOM 1372 O O . ILE A 1 168 ? 16.334 -7.952 9.881 1.00 77.25 168 ILE A O 1
ATOM 1376 N N . LEU A 1 169 ? 14.377 -9.075 9.847 1.00 76.19 169 LEU A N 1
ATOM 1377 C CA . LEU A 1 169 ? 13.707 -8.273 8.819 1.00 76.19 169 LEU A CA 1
ATOM 1378 C C . LEU A 1 169 ? 13.603 -6.781 9.195 1.00 76.19 169 LEU A C 1
ATOM 1380 O O . LEU A 1 169 ? 13.765 -5.921 8.335 1.00 76.19 169 LEU A O 1
ATOM 1384 N N . SER A 1 170 ? 13.367 -6.479 10.472 1.00 77.00 170 SER A N 1
ATOM 1385 C CA . SER A 1 170 ? 13.344 -5.126 11.039 1.00 77.00 170 SER A CA 1
ATOM 1386 C C . SER A 1 170 ? 14.759 -4.561 11.208 1.00 77.00 170 SER A C 1
ATOM 1388 O O . SER A 1 170 ? 15.060 -3.480 10.703 1.00 77.00 170 SER A O 1
ATOM 1390 N N . LYS A 1 171 ? 15.686 -5.322 11.812 1.00 80.44 171 LYS A N 1
ATOM 1391 C CA . LYS A 1 171 ? 17.072 -4.875 12.063 1.00 80.44 171 LYS A CA 1
ATOM 1392 C C . LYS A 1 171 ? 17.823 -4.446 10.794 1.00 80.44 171 LYS A C 1
ATOM 1394 O O . LYS A 1 171 ? 18.674 -3.562 10.865 1.00 80.44 171 LYS A O 1
ATOM 1399 N N . TYR A 1 172 ? 17.525 -5.063 9.651 1.00 83.94 172 TYR A N 1
ATOM 1400 C CA . TYR A 1 172 ? 18.135 -4.736 8.357 1.00 83.94 172 TYR A CA 1
ATOM 1401 C C . TYR A 1 172 ? 17.166 -4.051 7.376 1.00 83.94 172 TYR A C 1
ATOM 1403 O O . TYR A 1 172 ? 17.477 -3.950 6.189 1.00 83.94 172 TYR A O 1
ATOM 1411 N N . HIS A 1 173 ? 16.025 -3.538 7.857 1.00 88.44 173 HIS A N 1
ATOM 1412 C CA . HIS A 1 173 ? 14.913 -3.013 7.048 1.00 88.44 173 HIS A CA 1
ATOM 1413 C C . HIS A 1 173 ? 15.333 -2.079 5.907 1.00 88.44 173 HIS A C 1
ATOM 1415 O O . HIS A 1 173 ? 14.955 -2.306 4.756 1.00 88.44 173 HIS A O 1
ATOM 1421 N N . ARG A 1 174 ? 16.175 -1.075 6.184 1.00 87.94 174 ARG A N 1
ATOM 1422 C CA . ARG A 1 174 ? 16.628 -0.102 5.171 1.00 87.94 174 ARG A CA 1
ATOM 1423 C C . ARG A 1 174 ? 17.487 -0.747 4.073 1.00 87.94 174 ARG A C 1
ATOM 1425 O O . ARG A 1 174 ? 17.352 -0.394 2.904 1.00 87.94 174 ARG A O 1
ATOM 1432 N N . PHE A 1 175 ? 18.322 -1.730 4.422 1.00 91.00 175 PHE A N 1
ATOM 1433 C CA . PHE A 1 175 ? 19.125 -2.488 3.453 1.00 91.00 175 PHE A CA 1
ATOM 1434 C C . PHE A 1 175 ? 18.257 -3.445 2.626 1.00 91.00 175 PHE A C 1
ATOM 1436 O O . PHE A 1 175 ? 18.406 -3.511 1.408 1.00 91.00 175 PHE A O 1
ATOM 1443 N N . ILE A 1 176 ? 17.314 -4.140 3.269 1.00 90.62 176 ILE A N 1
ATOM 1444 C CA . ILE A 1 176 ? 16.379 -5.053 2.598 1.00 90.62 176 ILE A CA 1
ATOM 1445 C C . ILE A 1 176 ? 15.466 -4.269 1.644 1.00 90.62 176 ILE A C 1
ATOM 1447 O O . ILE A 1 176 ? 15.297 -4.677 0.500 1.00 90.62 176 ILE A O 1
ATOM 1451 N N . SER A 1 177 ? 14.956 -3.107 2.058 1.00 90.69 177 SER A N 1
ATOM 1452 C CA . SER A 1 177 ? 14.143 -2.218 1.215 1.00 90.69 177 SER A CA 1
ATOM 1453 C C . SER A 1 177 ? 14.911 -1.731 -0.017 1.00 90.69 177 SER A C 1
ATOM 1455 O O . SER A 1 177 ? 14.388 -1.776 -1.129 1.00 90.69 177 SER A O 1
ATOM 1457 N N . PHE A 1 178 ? 16.175 -1.324 0.155 1.00 91.44 178 PHE A N 1
ATOM 1458 C CA . PHE A 1 178 ? 17.048 -0.944 -0.959 1.00 91.44 178 PHE A CA 1
ATOM 1459 C C . PHE A 1 178 ? 17.312 -2.119 -1.916 1.00 91.44 178 PHE A C 1
ATOM 1461 O O . PHE A 1 178 ? 17.215 -1.958 -3.133 1.00 91.44 178 PHE A O 1
ATOM 1468 N N . ALA A 1 179 ? 17.596 -3.309 -1.377 1.00 93.88 179 ALA A N 1
ATOM 1469 C CA . ALA A 1 179 ? 17.828 -4.513 -2.168 1.00 93.88 179 ALA A CA 1
ATOM 1470 C C . ALA A 1 179 ? 16.575 -4.939 -2.954 1.00 93.88 179 ALA A C 1
ATOM 1472 O O . ALA A 1 179 ? 16.684 -5.212 -4.147 1.00 93.88 179 ALA A O 1
ATOM 1473 N N . LEU A 1 180 ? 15.390 -4.919 -2.331 1.00 93.00 180 LEU A N 1
ATOM 1474 C CA . LEU A 1 180 ? 14.110 -5.180 -2.997 1.00 93.00 180 LEU A CA 1
ATOM 1475 C C . LEU A 1 180 ? 13.849 -4.171 -4.123 1.00 93.00 180 LEU A C 1
ATOM 1477 O O . LEU A 1 180 ? 13.550 -4.571 -5.246 1.00 93.00 180 LEU A O 1
ATOM 1481 N N . TYR A 1 181 ? 14.031 -2.871 -3.872 1.00 92.62 181 TYR A N 1
ATOM 1482 C CA . TYR A 1 181 ? 13.819 -1.848 -4.899 1.00 92.62 181 TYR A CA 1
ATOM 1483 C C . TYR A 1 181 ? 14.766 -2.033 -6.096 1.00 92.62 181 TYR A C 1
ATOM 1485 O O . TYR A 1 181 ? 14.329 -2.012 -7.250 1.00 92.62 181 TYR A O 1
ATOM 1493 N N . LEU A 1 182 ? 16.051 -2.300 -5.835 1.00 93.75 182 LEU A N 1
ATOM 1494 C CA . LEU A 1 182 ? 17.040 -2.584 -6.875 1.00 93.75 182 LEU A CA 1
ATOM 1495 C C . LEU A 1 182 ? 16.714 -3.877 -7.643 1.00 93.75 182 LEU A C 1
ATOM 1497 O O . LEU A 1 182 ? 16.825 -3.904 -8.868 1.00 93.75 182 LEU A O 1
ATOM 1501 N N . THR A 1 183 ? 16.260 -4.935 -6.962 1.00 93.81 183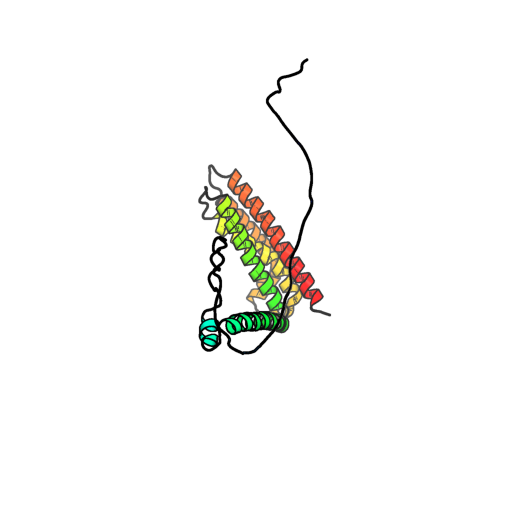 THR A N 1
ATOM 1502 C CA . THR A 1 183 ? 15.796 -6.174 -7.603 1.00 93.81 183 THR A CA 1
ATOM 1503 C C . THR A 1 183 ? 14.583 -5.923 -8.502 1.00 93.81 183 THR A C 1
ATOM 1505 O O . THR A 1 183 ? 14.590 -6.371 -9.649 1.00 93.81 183 THR A O 1
ATOM 1508 N N . GLY A 1 184 ? 13.587 -5.159 -8.044 1.00 91.50 184 GLY A N 1
ATOM 1509 C CA . GLY A 1 184 ? 12.421 -4.771 -8.844 1.00 91.50 184 GLY A CA 1
ATOM 1510 C C . GLY A 1 184 ? 12.791 -3.941 -10.074 1.00 91.50 184 GLY A C 1
ATOM 1511 O O . GLY A 1 184 ? 12.274 -4.183 -11.166 1.00 91.50 184 GLY A O 1
ATOM 1512 N N . PHE A 1 185 ? 13.742 -3.013 -9.935 1.00 91.00 185 PHE A N 1
ATOM 1513 C CA . PHE A 1 185 ? 14.276 -2.238 -11.056 1.00 91.00 185 PHE A CA 1
ATOM 1514 C C . PHE A 1 185 ? 15.013 -3.127 -12.072 1.00 91.00 185 PHE A C 1
ATOM 1516 O O . PHE A 1 185 ? 14.761 -3.028 -13.273 1.00 91.00 185 PHE A O 1
ATOM 1523 N N . CYS A 1 186 ? 15.855 -4.057 -11.616 1.00 92.25 186 CYS A N 1
ATOM 1524 C CA . CYS A 1 186 ? 16.507 -5.035 -12.490 1.00 92.25 186 CYS A CA 1
ATOM 1525 C C . CYS A 1 186 ? 15.490 -5.942 -13.206 1.00 92.25 186 CYS A C 1
ATOM 1527 O O . CYS A 1 186 ? 15.612 -6.160 -14.410 1.00 92.25 186 CYS A O 1
ATOM 1529 N N . MET A 1 187 ? 14.453 -6.422 -12.509 1.00 88.31 187 MET A N 1
ATOM 1530 C CA . MET A 1 187 ? 13.359 -7.196 -13.114 1.00 88.31 187 MET A CA 1
ATOM 1531 C C . MET A 1 187 ? 12.590 -6.383 -14.165 1.00 88.31 187 MET A C 1
ATOM 1533 O O . MET A 1 187 ? 12.293 -6.908 -15.237 1.00 88.31 187 MET A O 1
ATOM 1537 N N . PHE A 1 188 ? 12.322 -5.097 -13.912 1.00 88.44 188 PHE A N 1
ATOM 1538 C CA . PHE A 1 188 ? 11.724 -4.201 -14.904 1.00 88.44 188 PHE A CA 1
ATOM 1539 C C . PHE A 1 188 ? 12.597 -4.074 -16.158 1.00 88.44 188 PHE A C 1
ATOM 1541 O O . PHE A 1 188 ? 12.095 -4.281 -17.262 1.00 88.44 188 PHE A O 1
ATOM 1548 N N . VAL A 1 189 ? 13.896 -3.796 -15.996 1.00 89.19 189 VAL A N 1
ATOM 1549 C CA . VAL A 1 189 ? 14.848 -3.650 -17.112 1.00 89.19 189 VAL A CA 1
ATOM 1550 C C . VAL A 1 189 ? 14.952 -4.938 -17.939 1.00 89.19 189 VAL A C 1
ATOM 1552 O O . VAL A 1 189 ? 14.958 -4.875 -19.168 1.00 89.19 189 VAL A O 1
ATOM 1555 N N . LEU A 1 190 ? 14.961 -6.108 -17.293 1.00 88.00 190 LEU A N 1
ATOM 1556 C CA . LEU A 1 190 ? 14.940 -7.412 -17.969 1.00 88.00 190 LEU A CA 1
ATOM 1557 C C . LEU A 1 190 ? 13.596 -7.710 -18.663 1.00 88.00 190 LEU A C 1
ATOM 1559 O O . LEU A 1 190 ? 13.568 -8.425 -19.662 1.00 88.00 190 LEU A O 1
ATOM 1563 N N . SER A 1 191 ? 12.493 -7.129 -18.182 1.00 83.38 191 SER A N 1
ATOM 1564 C CA . SER A 1 191 ? 11.157 -7.224 -18.786 1.00 83.38 191 SER A CA 1
ATOM 1565 C C . SER A 1 191 ? 10.923 -6.232 -19.946 1.00 83.38 191 SER A C 1
ATOM 1567 O O . SER A 1 191 ? 9.802 -6.154 -20.468 1.00 83.38 191 SER A O 1
ATOM 1569 N N . LEU A 1 192 ? 11.924 -5.452 -20.371 1.00 85.19 192 LEU A N 1
ATOM 1570 C CA . LEU A 1 192 ? 11.771 -4.481 -21.460 1.00 85.19 192 LEU A CA 1
ATOM 1571 C C . LEU A 1 192 ? 11.716 -5.163 -22.840 1.00 85.19 192 LEU A C 1
ATOM 1573 O O . LEU A 1 192 ? 12.684 -5.762 -23.311 1.00 85.19 192 LEU A O 1
ATOM 1577 N N . VAL A 1 193 ? 10.587 -5.015 -23.536 1.00 79.88 193 VAL A N 1
ATOM 1578 C CA . VAL A 1 193 ? 10.301 -5.670 -24.817 1.00 79.88 193 VAL A CA 1
ATOM 1579 C C . VAL A 1 193 ? 10.537 -4.698 -25.975 1.00 79.88 193 VAL A C 1
ATOM 1581 O O . VAL A 1 193 ? 9.995 -3.587 -26.024 1.00 79.88 193 VAL A O 1
ATOM 1584 N N . LYS A 1 194 ? 11.335 -5.142 -26.956 1.00 72.62 194 LYS A N 1
ATOM 1585 C CA . LYS A 1 194 ? 11.569 -4.426 -28.223 1.00 72.62 194 LYS A CA 1
ATOM 1586 C C . LYS A 1 194 ? 10.234 -4.026 -28.867 1.00 72.62 194 LYS A C 1
ATOM 1588 O O . LYS A 1 194 ? 9.250 -4.744 -28.738 1.00 72.62 194 LYS A O 1
ATOM 1593 N N . LYS A 1 195 ? 10.219 -2.892 -29.582 1.00 75.19 195 LYS A N 1
ATOM 1594 C CA . LYS A 1 195 ? 9.039 -2.225 -30.188 1.00 75.19 195 LYS A CA 1
ATOM 1595 C C . LYS A 1 195 ? 8.167 -1.397 -29.222 1.00 75.19 195 LYS A C 1
ATOM 1597 O O . LYS A 1 195 ? 7.623 -0.395 -29.675 1.00 75.19 195 LYS A O 1
ATOM 1602 N N . HIS A 1 196 ? 8.094 -1.707 -27.918 1.00 78.62 196 HIS A N 1
ATOM 1603 C CA . HIS A 1 196 ? 7.135 -1.053 -26.997 1.00 78.62 196 HIS A CA 1
ATOM 1604 C C . HIS A 1 196 ? 7.740 -0.279 -25.808 1.00 78.62 196 HIS A C 1
ATOM 1606 O O . HIS A 1 196 ? 6.996 0.237 -24.974 1.00 78.62 196 HIS A O 1
ATOM 1612 N N . TYR A 1 197 ? 9.066 -0.092 -25.777 1.00 82.75 197 TYR A N 1
ATOM 1613 C CA . TYR A 1 197 ? 9.804 0.602 -24.707 1.00 82.75 197 TYR A CA 1
ATOM 1614 C C . TYR A 1 197 ? 9.145 1.888 -24.172 1.00 82.75 197 TYR A C 1
ATOM 1616 O O . TYR A 1 197 ? 8.957 2.013 -22.966 1.00 82.75 197 TYR A O 1
ATOM 1624 N N . ARG A 1 198 ? 8.763 2.841 -25.041 1.00 83.00 198 ARG A N 1
ATOM 1625 C CA . ARG A 1 198 ? 8.167 4.125 -24.606 1.00 83.00 198 ARG A CA 1
ATOM 1626 C C . ARG A 1 198 ? 6.881 3.933 -23.798 1.00 83.00 198 ARG A C 1
ATOM 1628 O O . ARG A 1 198 ? 6.662 4.659 -22.836 1.00 83.00 198 ARG A O 1
ATOM 1635 N N . LEU A 1 199 ? 6.059 2.953 -24.174 1.00 83.12 199 LEU A N 1
ATOM 1636 C CA . LEU A 1 199 ? 4.816 2.650 -23.474 1.00 83.12 199 LEU A CA 1
ATOM 1637 C C . LEU A 1 199 ? 5.084 1.907 -22.160 1.00 83.12 199 LEU A C 1
ATOM 1639 O O . LEU A 1 199 ? 4.480 2.247 -21.151 1.00 83.12 199 LEU A O 1
ATOM 1643 N N . GLN A 1 200 ? 6.035 0.965 -22.137 1.00 86.62 200 GLN A N 1
ATOM 1644 C CA . GLN A 1 200 ? 6.452 0.303 -20.893 1.00 86.62 200 GLN A CA 1
ATOM 1645 C C . GLN A 1 200 ? 6.989 1.312 -19.866 1.00 86.62 200 GLN A C 1
ATOM 1647 O O . GLN A 1 200 ? 6.589 1.262 -18.708 1.00 86.62 200 GLN A O 1
ATOM 1652 N N . PHE A 1 201 ? 7.835 2.259 -20.287 1.00 87.12 201 PHE A N 1
ATOM 1653 C CA . PHE A 1 201 ? 8.320 3.340 -19.422 1.00 87.12 201 PHE A CA 1
ATOM 1654 C C . PHE A 1 201 ? 7.202 4.289 -18.970 1.00 87.12 201 PHE A C 1
ATOM 1656 O O . PHE A 1 201 ? 7.201 4.694 -17.810 1.00 87.12 201 PHE A O 1
ATOM 1663 N N . TYR A 1 202 ? 6.231 4.608 -19.836 1.00 88.19 202 TYR A N 1
ATOM 1664 C CA . TYR A 1 202 ? 5.063 5.401 -19.440 1.00 88.19 202 TYR A CA 1
ATOM 1665 C C . TYR A 1 202 ? 4.234 4.680 -18.368 1.00 88.19 202 TYR A C 1
ATOM 1667 O O . TYR A 1 202 ? 3.980 5.251 -17.310 1.00 88.19 202 TYR A O 1
ATOM 1675 N N . MET A 1 203 ? 3.860 3.416 -18.603 1.00 84.62 203 MET A N 1
ATOM 1676 C CA . MET A 1 203 ? 3.092 2.624 -17.637 1.00 84.62 203 MET A CA 1
ATOM 1677 C C . MET A 1 203 ? 3.850 2.448 -16.313 1.00 84.62 203 MET A C 1
ATOM 1679 O O . MET A 1 203 ? 3.247 2.559 -15.253 1.00 84.62 203 MET A O 1
ATOM 1683 N N . PHE A 1 204 ? 5.165 2.215 -16.364 1.00 87.50 204 PHE A N 1
ATOM 1684 C CA . PHE A 1 204 ? 6.032 2.101 -15.187 1.00 87.50 204 PHE A CA 1
ATOM 1685 C C . PHE A 1 204 ? 6.086 3.401 -14.373 1.00 87.50 204 PHE A C 1
ATOM 1687 O O . PHE A 1 204 ? 5.963 3.366 -13.150 1.00 87.50 204 PHE A O 1
ATOM 1694 N N . GLY A 1 205 ? 6.233 4.552 -15.038 1.00 89.69 205 GLY A N 1
ATOM 1695 C CA . GLY A 1 205 ? 6.190 5.859 -14.379 1.00 89.69 205 GLY A CA 1
ATOM 1696 C C . GLY A 1 205 ? 4.817 6.151 -13.772 1.00 89.69 205 GLY A C 1
ATOM 1697 O O . GLY A 1 205 ? 4.732 6.586 -12.626 1.00 89.69 205 GLY A O 1
ATOM 1698 N N . TRP A 1 206 ? 3.742 5.844 -14.502 1.00 89.31 206 TRP A N 1
ATOM 1699 C CA . TRP A 1 206 ? 2.369 5.992 -14.022 1.00 89.31 206 TRP A CA 1
ATOM 1700 C C . TRP A 1 206 ? 2.091 5.124 -12.787 1.00 89.31 206 TRP A C 1
ATOM 1702 O O . TRP A 1 206 ? 1.576 5.640 -11.795 1.00 89.31 206 TRP A O 1
ATOM 1712 N N . THR A 1 207 ? 2.495 3.845 -12.784 1.00 90.25 207 THR A N 1
ATOM 1713 C CA . THR A 1 207 ? 2.324 3.001 -11.592 1.00 90.25 207 THR A CA 1
ATOM 1714 C C . THR A 1 207 ? 3.153 3.497 -10.423 1.00 90.25 207 THR A C 1
ATOM 1716 O O . THR A 1 207 ? 2.615 3.533 -9.326 1.00 90.25 207 THR A O 1
ATOM 1719 N N . HIS A 1 208 ? 4.392 3.958 -10.624 1.00 91.56 208 HIS A N 1
ATOM 1720 C CA . HIS A 1 208 ? 5.197 4.536 -9.539 1.00 91.56 208 HIS A CA 1
ATOM 1721 C C . HIS A 1 208 ? 4.553 5.789 -8.927 1.00 91.56 208 HIS A C 1
ATOM 1723 O O . HIS A 1 208 ? 4.536 5.919 -7.704 1.00 91.56 208 HIS A O 1
ATOM 1729 N N . VAL A 1 209 ? 3.973 6.676 -9.742 1.00 92.94 209 VAL A N 1
ATOM 1730 C CA . VAL A 1 209 ? 3.257 7.870 -9.255 1.00 92.94 209 VAL A CA 1
ATOM 1731 C C . VAL A 1 209 ? 1.989 7.484 -8.487 1.00 92.94 209 VAL A C 1
ATOM 1733 O O . VAL A 1 209 ? 1.819 7.915 -7.348 1.00 92.94 209 VAL A O 1
ATOM 1736 N N . THR A 1 210 ? 1.133 6.627 -9.055 1.00 92.31 210 THR A N 1
ATOM 1737 C CA . THR A 1 210 ? -0.067 6.102 -8.375 1.00 92.31 210 THR A CA 1
ATOM 1738 C C . THR A 1 210 ? 0.283 5.430 -7.049 1.00 92.31 210 THR A C 1
ATOM 1740 O O . THR A 1 210 ? -0.393 5.631 -6.045 1.00 92.31 210 THR A O 1
ATOM 1743 N N . LEU A 1 211 ? 1.345 4.630 -7.034 1.00 92.44 211 LEU A N 1
ATOM 1744 C CA . LEU A 1 211 ? 1.774 3.834 -5.893 1.00 92.44 211 LEU A CA 1
ATOM 1745 C C . LEU A 1 211 ? 2.363 4.707 -4.782 1.00 92.44 211 LEU A C 1
ATOM 1747 O O . LEU A 1 211 ? 2.032 4.488 -3.621 1.00 92.44 211 LEU A O 1
ATOM 1751 N N . LEU A 1 212 ? 3.140 5.742 -5.120 1.00 91.25 212 LEU A N 1
ATOM 1752 C CA . LEU A 1 212 ? 3.569 6.768 -4.165 1.00 91.25 212 LEU A CA 1
ATOM 1753 C C . LEU A 1 212 ? 2.347 7.451 -3.534 1.00 91.25 212 LEU A C 1
ATOM 1755 O O . LEU A 1 212 ? 2.228 7.467 -2.312 1.00 91.25 212 LEU A O 1
ATOM 1759 N N . ILE A 1 213 ? 1.402 7.933 -4.350 1.00 93.06 213 ILE A N 1
ATOM 1760 C CA . ILE A 1 213 ? 0.181 8.604 -3.872 1.00 93.06 213 ILE A CA 1
ATOM 1761 C C . ILE A 1 213 ? -0.619 7.689 -2.930 1.00 93.06 213 ILE A C 1
ATOM 1763 O O . ILE A 1 213 ? -0.949 8.097 -1.818 1.00 93.06 213 ILE A O 1
ATOM 1767 N N . VAL A 1 214 ? -0.897 6.447 -3.340 1.00 93.12 214 VAL A N 1
ATOM 1768 C CA . VAL A 1 214 ? -1.699 5.484 -2.566 1.00 93.12 214 VAL A CA 1
ATOM 1769 C C . VAL A 1 214 ? -0.982 5.030 -1.288 1.00 93.12 214 VAL A C 1
ATOM 1771 O O . VAL A 1 214 ? -1.625 4.920 -0.245 1.00 93.12 214 VAL A O 1
ATOM 1774 N N . VAL A 1 215 ? 0.336 4.788 -1.317 1.00 91.56 215 VAL A N 1
ATOM 1775 C CA . VAL A 1 215 ? 1.079 4.404 -0.103 1.00 91.56 215 VAL A CA 1
ATOM 1776 C C . VAL A 1 215 ? 1.179 5.577 0.869 1.00 91.56 215 VAL A C 1
ATOM 1778 O O . VAL A 1 215 ? 0.783 5.415 2.022 1.00 91.56 215 VAL A O 1
ATOM 1781 N N . THR A 1 216 ? 1.617 6.760 0.432 1.00 91.25 216 THR A N 1
ATOM 1782 C CA . THR A 1 216 ? 1.740 7.930 1.317 1.00 91.25 216 THR A CA 1
ATOM 1783 C C . THR A 1 216 ? 0.386 8.355 1.896 1.00 91.25 216 THR A C 1
ATOM 1785 O O . THR A 1 216 ? 0.308 8.656 3.083 1.00 91.25 216 THR A O 1
ATOM 1788 N N . GLN A 1 217 ? -0.703 8.302 1.120 1.00 94.62 217 GLN A N 1
ATOM 1789 C CA . GLN A 1 217 ? -2.048 8.591 1.632 1.00 94.62 217 GLN A CA 1
ATOM 1790 C C . GLN A 1 217 ? -2.494 7.576 2.701 1.00 94.62 217 GLN A C 1
ATOM 1792 O O . GLN A 1 217 ? -2.993 7.988 3.749 1.00 94.62 217 GLN A O 1
ATOM 1797 N N . SER A 1 218 ? -2.243 6.275 2.503 1.00 92.94 218 SER A N 1
ATOM 1798 C CA . SER A 1 218 ? -2.541 5.251 3.519 1.00 92.94 218 SER A CA 1
ATOM 1799 C C . SER A 1 218 ? -1.694 5.406 4.792 1.00 92.94 218 SER A C 1
ATOM 1801 O O . SER A 1 218 ? -2.202 5.240 5.900 1.00 92.94 218 SER A O 1
ATOM 1803 N N . HIS A 1 219 ? -0.423 5.793 4.645 1.00 89.44 219 HIS A N 1
ATOM 1804 C CA . HIS A 1 219 ? 0.521 6.000 5.745 1.00 89.44 219 HIS A CA 1
ATOM 1805 C C . HIS A 1 219 ? 0.127 7.200 6.617 1.00 89.44 219 HIS A C 1
ATOM 1807 O O . HIS A 1 219 ? 0.068 7.083 7.841 1.00 89.44 219 HIS A O 1
ATOM 1813 N N . LEU A 1 220 ? -0.266 8.317 5.995 1.00 90.31 220 LEU A N 1
ATOM 1814 C CA . LEU A 1 220 ? -0.788 9.488 6.704 1.00 90.31 220 LEU A CA 1
ATOM 1815 C C . LEU A 1 220 ? -2.108 9.189 7.433 1.00 90.31 220 LEU A C 1
ATOM 1817 O O . LEU A 1 220 ? -2.288 9.654 8.559 1.00 90.31 220 LEU A O 1
ATOM 1821 N N . ILE A 1 221 ? -3.006 8.389 6.844 1.00 90.69 221 ILE A N 1
ATOM 1822 C CA . ILE A 1 221 ? -4.228 7.920 7.526 1.00 90.69 221 ILE A CA 1
ATOM 1823 C C . ILE A 1 221 ? -3.873 7.100 8.770 1.00 90.69 221 ILE A C 1
ATOM 1825 O O . ILE A 1 221 ? -4.467 7.312 9.823 1.00 90.69 221 ILE A O 1
ATOM 1829 N N . ILE A 1 222 ? -2.888 6.205 8.672 1.00 88.00 222 ILE A N 1
ATOM 1830 C CA . ILE A 1 222 ? -2.430 5.382 9.797 1.00 88.00 222 ILE A CA 1
ATOM 1831 C C . ILE A 1 222 ? -1.849 6.245 10.925 1.00 88.00 222 ILE A C 1
ATOM 1833 O O . ILE A 1 222 ? -2.221 6.034 12.075 1.00 88.00 222 ILE A O 1
ATOM 1837 N N . HIS A 1 223 ? -1.023 7.253 10.625 1.00 85.69 223 HIS A N 1
ATOM 1838 C CA . HIS A 1 223 ? -0.521 8.189 11.643 1.00 85.69 223 HIS A CA 1
ATOM 1839 C C . HIS A 1 223 ? -1.648 8.979 12.333 1.00 85.69 223 HIS A C 1
ATOM 1841 O O . HIS A 1 223 ? -1.724 8.981 13.560 1.00 85.69 223 HIS A O 1
ATOM 1847 N N . ASN A 1 224 ? -2.575 9.564 11.562 1.00 88.75 224 ASN A N 1
ATOM 1848 C CA . ASN A 1 224 ? -3.739 10.272 12.117 1.00 88.75 224 ASN A CA 1
ATOM 1849 C C . ASN A 1 224 ? -4.614 9.352 12.984 1.00 88.75 224 ASN A C 1
ATOM 1851 O O . ASN A 1 224 ? -5.190 9.794 13.974 1.00 88.75 224 ASN A O 1
ATOM 1855 N N . LEU A 1 225 ? -4.713 8.070 12.627 1.00 87.19 225 LEU A N 1
ATOM 1856 C CA . LEU A 1 225 ? -5.460 7.075 13.384 1.00 87.19 225 LEU A CA 1
ATOM 1857 C C . LEU A 1 225 ? -4.740 6.664 14.679 1.00 87.19 225 LEU A C 1
ATOM 1859 O O . LEU A 1 225 ? -5.395 6.551 15.710 1.00 87.19 225 LEU A O 1
ATOM 1863 N N . PHE A 1 226 ? -3.416 6.479 14.661 1.00 80.56 226 PHE A N 1
ATOM 1864 C CA . PHE A 1 226 ? -2.633 6.212 15.874 1.00 80.56 226 PHE A CA 1
ATOM 1865 C C . PHE A 1 226 ? -2.737 7.354 16.889 1.00 80.56 226 PHE A C 1
ATOM 1867 O O . PHE A 1 226 ? -2.945 7.087 18.069 1.00 80.56 226 PHE A O 1
ATOM 1874 N N . GLU A 1 227 ? -2.627 8.605 16.439 1.00 79.19 227 GLU A N 1
ATOM 1875 C CA . GLU A 1 227 ? -2.774 9.779 17.308 1.00 79.19 227 GLU A CA 1
ATOM 1876 C C . GLU A 1 227 ? -4.235 9.964 17.757 1.00 79.19 227 GLU A C 1
ATOM 1878 O O . GLU A 1 227 ? -4.500 10.141 18.942 1.00 79.19 227 GLU A O 1
ATOM 1883 N N . GLY A 1 228 ? -5.202 9.830 16.843 1.00 71.69 228 GLY A N 1
ATOM 18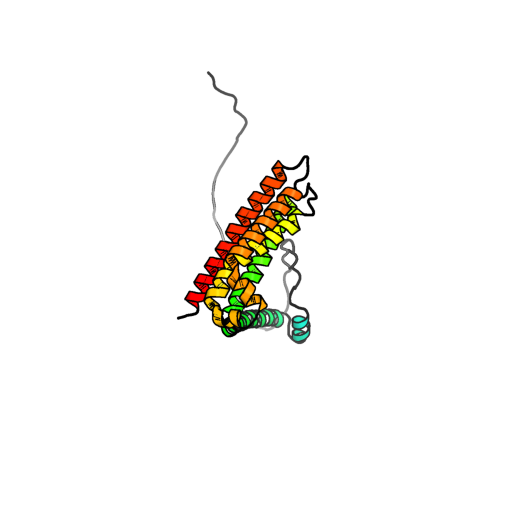84 C CA . GLY A 1 228 ? -6.630 10.030 17.121 1.00 71.69 228 GLY A CA 1
ATOM 1885 C C . GLY A 1 228 ? -7.311 8.948 17.973 1.00 71.69 228 GLY A C 1
ATOM 1886 O O . GLY A 1 228 ? -8.416 9.179 18.456 1.00 71.69 228 GLY A O 1
ATOM 1887 N N . MET A 1 229 ? -6.687 7.781 18.169 1.00 67.81 229 MET A N 1
ATOM 1888 C CA . MET A 1 229 ? -7.155 6.759 19.123 1.00 67.81 229 MET A CA 1
ATOM 1889 C C . MET A 1 229 ? -6.639 6.967 20.552 1.00 67.81 229 MET A C 1
ATOM 1891 O O . MET A 1 229 ? -7.136 6.310 21.465 1.00 67.81 229 MET A O 1
ATOM 1895 N N . ILE A 1 230 ? -5.625 7.815 20.751 1.00 59.50 230 ILE A N 1
ATOM 1896 C CA . ILE A 1 230 ? -4.995 8.046 22.055 1.00 59.50 230 ILE A CA 1
ATOM 1897 C C . ILE A 1 230 ? -5.442 9.424 22.559 1.00 59.50 230 ILE A C 1
ATOM 1899 O O . ILE A 1 230 ? -4.694 10.401 22.514 1.00 59.50 230 ILE A O 1
ATOM 1903 N N . TRP A 1 231 ? -6.693 9.473 23.025 1.00 52.56 231 TRP A N 1
ATOM 1904 C CA . TRP A 1 231 ? -7.323 10.620 23.683 1.00 52.56 231 TRP A CA 1
ATOM 1905 C C . TRP A 1 231 ? -7.979 10.181 24.998 1.00 52.56 231 TRP A C 1
ATOM 1907 O O . TRP A 1 231 ? -8.809 9.245 24.943 1.00 52.56 231 TRP A O 1
#